Protein AF-A0A9P9D9D0-F1 (afdb_monomer)

Organism: NCBI:txid256645

Secondary structure (DSSP, 8-state):
---------PPP------B-PEE-SSPPTT---TTT---SS--TT---TT-S----TT-EEE-TTS-EEEHHHHHHHHHHHSB-TTT--B--B-TTS---THHHHHHHHHHHHHHHHHHS--TTS-HHHHHHHHHHHHHHHHHHHHHHHHHHHHHHHHHHHHHHHHHHHHHHHHH-SS---------------HHHHHHHHHHHHTT-

Radius of gyration: 31.16 Å; Cα contacts (8 Å, |Δi|>4): 118; chains: 1; bounding box: 72×46×102 Å

Foldseek 3Di:
DDDDDDDPDDPPPPDDDAWDWDWDVPDDQPAAAPQPRHALDDDPPPDPPDDPDPQNSPTWTAGPVRHIHRPVSVVVVCLVQCADPPPRHHHDHDPPPDDDPVVVVVVVVSVVVVVVCVVVVPPPPPPVVVVVVVVVVVVVVVVVVVVVVVVVVVVVVLVVVVVVVVVVVVVCVVVPPDDPDPDDDDPPPDPPPPVVVVVVVVVVVVVD

pLDDT: mean 72.38, std 15.12, range [40.78, 96.06]

InterPro domains:
  IPR001841 Zinc finger, RING-type [PF13639] (58-87)
  IPR001841 Zinc finger, RING-type [PS50089] (33-87)
  IPR001841 Zinc finger, RING-type [SM00184] (33-87)
  IPR013083 Zinc finger, RING/FYVE/PHD-type [G3DSA:3.30.40.10] (21-97)

Sequence (208 aa):
MRFFSSTKTLPSYSAFVPIHLTPVTPPQSDSFCAMCILPPRPPSGALRSGSPFVFDYANVVQTPCGHMFHWTCLSIAVAFHNSCPECLQILYLDAESPRSSSFDEMRVLCAEIEELRKRHPPVEQHPEWKLALIVRRAQIFRREHEEQSEASRFHEELLRAEVDDRREKRLQKLAGGGTKRKKRDVLLKPWRSVKSAWAWGIAKMKKR

Solvent-accessible surface area (backbone atoms only — not comparable to full-atom values): 13144 Å² total; per-residue (Å²): 139,85,85,82,83,81,80,80,77,73,81,76,81,73,80,90,70,82,54,80,69,45,74,54,84,79,70,62,94,86,52,47,18,76,87,77,70,43,54,57,60,74,65,92,85,69,84,70,96,75,62,93,72,76,71,62,47,79,45,36,31,33,45,96,88,68,52,44,28,32,47,68,58,45,53,55,46,31,76,76,63,38,24,38,93,88,77,60,50,76,46,62,78,65,90,84,70,77,97,54,84,60,56,64,54,47,49,51,51,50,52,50,50,49,50,48,35,67,80,47,58,72,79,73,84,46,79,65,47,60,53,50,51,51,52,52,51,52,52,51,52,50,51,54,52,48,52,51,51,49,53,50,52,52,51,52,51,52,53,50,53,51,52,50,52,54,49,49,54,51,50,51,55,72,75,51,88,74,73,96,68,82,82,73,93,70,86,69,78,69,76,67,51,72,68,54,50,50,52,50,52,55,57,55,64,75,74,112

Structure (mmCIF, N/CA/C/O backbone):
data_AF-A0A9P9D9D0-F1
#
_entry.id   AF-A0A9P9D9D0-F1
#
loop_
_atom_site.group_PDB
_atom_site.id
_atom_site.type_symbol
_atom_site.label_atom_id
_atom_site.label_alt_id
_atom_site.label_comp_id
_atom_site.label_asym_id
_atom_site.label_entity_id
_atom_site.label_seq_id
_atom_site.pdbx_PDB_ins_code
_atom_site.Cartn_x
_atom_site.Cartn_y
_atom_site.Cartn_z
_atom_site.occupancy
_atom_site.B_iso_or_equiv
_atom_site.auth_seq_id
_atom_site.auth_comp_id
_atom_site.auth_asym_id
_atom_site.auth_atom_id
_atom_site.pdbx_PDB_model_num
ATOM 1 N N . MET A 1 1 ? -29.610 28.674 56.591 1.00 44.50 1 MET A N 1
ATOM 2 C CA . MET A 1 1 ? -28.929 27.621 55.807 1.00 44.50 1 MET A CA 1
ATOM 3 C C . MET A 1 1 ? -29.880 27.165 54.707 1.00 44.50 1 MET A C 1
ATOM 5 O O . MET A 1 1 ? -30.964 26.708 55.035 1.00 44.50 1 MET A O 1
ATOM 9 N N . ARG A 1 2 ? -29.550 27.388 53.427 1.00 40.78 2 ARG A N 1
ATOM 10 C CA . ARG A 1 2 ? -30.366 26.953 52.277 1.00 40.78 2 ARG A CA 1
ATOM 11 C C . ARG A 1 2 ? -29.658 25.772 51.614 1.00 40.78 2 ARG A C 1
ATOM 13 O O . ARG A 1 2 ? -28.544 25.940 51.132 1.00 40.78 2 ARG A O 1
ATOM 20 N N . PHE A 1 3 ? -30.286 24.599 51.624 1.00 46.91 3 PHE A N 1
ATOM 21 C CA . PHE A 1 3 ? -29.802 23.412 50.922 1.00 46.91 3 PHE A CA 1
ATOM 22 C C . PHE A 1 3 ? -30.299 23.453 49.474 1.00 46.91 3 PHE A C 1
ATOM 24 O O . PHE A 1 3 ? -31.497 23.348 49.224 1.00 46.91 3 PHE A O 1
ATOM 31 N N . PHE A 1 4 ? -29.384 23.622 48.520 1.00 51.03 4 PHE A N 1
ATOM 32 C CA . PHE A 1 4 ? -29.666 23.393 47.105 1.00 51.03 4 PHE A CA 1
ATOM 33 C C . PHE A 1 4 ? -29.535 21.895 46.819 1.00 51.03 4 PHE A C 1
ATOM 35 O O . PHE A 1 4 ? -28.433 21.350 46.814 1.00 51.03 4 PHE A O 1
ATOM 42 N N . SER A 1 5 ? -30.665 21.228 46.585 1.00 51.31 5 SER A N 1
ATOM 43 C CA . SER A 1 5 ? -30.687 19.862 46.059 1.00 51.31 5 SER A CA 1
ATOM 44 C C . SER A 1 5 ? -30.447 19.916 44.552 1.00 51.31 5 SER A C 1
ATOM 46 O O . SER A 1 5 ? -31.320 20.321 43.790 1.00 51.31 5 SER A O 1
ATOM 48 N N . SER A 1 6 ? -29.239 19.550 44.123 1.00 52.38 6 SER A N 1
ATOM 49 C CA . SER A 1 6 ? -28.890 19.403 42.709 1.00 52.38 6 SER A CA 1
ATOM 50 C C . SER A 1 6 ? -29.306 18.011 42.236 1.00 52.38 6 SER A C 1
ATOM 52 O O . SER A 1 6 ? -28.601 17.026 42.450 1.00 52.38 6 SER A O 1
ATOM 54 N N . THR A 1 7 ? -30.476 17.914 41.608 1.00 57.97 7 THR A N 1
ATOM 55 C CA . THR A 1 7 ? -30.891 16.712 40.884 1.00 57.97 7 THR A CA 1
ATOM 56 C C . THR A 1 7 ? -30.139 16.665 39.560 1.00 57.97 7 THR A C 1
ATOM 58 O O . THR A 1 7 ? -30.509 17.332 38.596 1.00 57.97 7 THR A O 1
ATOM 61 N N . LYS A 1 8 ? -29.049 15.896 39.521 1.00 54.00 8 LYS A N 1
ATOM 62 C CA . LYS A 1 8 ? -28.361 15.548 38.276 1.00 54.00 8 LYS A CA 1
ATOM 63 C C . LYS A 1 8 ? -29.275 14.637 37.454 1.00 54.00 8 LYS A C 1
ATOM 65 O O . LYS A 1 8 ? -29.378 13.446 37.728 1.00 54.00 8 LYS A O 1
ATOM 70 N N . THR A 1 9 ? -29.945 15.207 36.460 1.00 54.41 9 THR A N 1
ATOM 71 C CA . THR A 1 9 ? -30.562 14.466 35.357 1.00 54.41 9 THR A CA 1
ATOM 72 C C . THR A 1 9 ? -29.476 13.676 34.635 1.00 54.41 9 THR A C 1
ATOM 74 O O . THR A 1 9 ? -28.567 14.261 34.046 1.00 54.41 9 THR A O 1
ATOM 77 N N . LEU A 1 10 ? -29.543 12.347 34.720 1.00 48.41 10 LEU A N 1
ATOM 78 C CA . LEU A 1 10 ? -28.704 11.465 33.915 1.00 48.41 10 LEU A CA 1
ATOM 79 C C . LEU A 1 10 ? -29.078 11.648 32.434 1.00 48.41 10 LEU A C 1
ATOM 81 O O . LEU A 1 10 ? -30.270 11.754 32.130 1.00 48.41 10 LEU A O 1
ATOM 85 N N . PRO A 1 11 ? -28.098 11.704 31.517 1.00 48.44 11 PRO A N 1
ATOM 86 C CA . PRO A 1 11 ? -28.383 11.774 30.091 1.00 48.44 11 PRO A CA 1
ATOM 87 C C . PRO A 1 11 ? -29.192 10.538 29.691 1.00 48.44 11 PRO A C 1
ATOM 89 O O . PRO A 1 11 ? -28.806 9.410 30.005 1.00 48.44 11 PRO A O 1
ATOM 92 N N . SER A 1 12 ? -30.338 10.751 29.037 1.00 49.81 12 SER A N 1
ATOM 93 C CA . SER A 1 12 ? -31.149 9.658 28.511 1.00 49.81 12 SER A CA 1
ATOM 94 C C . SER A 1 12 ? -30.290 8.825 27.570 1.00 49.81 12 SER A C 1
ATOM 96 O O . SER A 1 12 ? -29.767 9.358 26.591 1.00 49.81 12 SER A O 1
ATOM 98 N N . TYR A 1 13 ? -30.146 7.537 27.881 1.00 46.56 13 TYR A N 1
ATOM 99 C CA . TYR A 1 13 ? -29.558 6.538 26.997 1.00 46.56 13 TYR A CA 1
ATOM 100 C C . TYR A 1 13 ? -30.221 6.678 25.621 1.00 46.56 13 TYR A C 1
ATOM 102 O O . TYR A 1 13 ? -31.413 6.405 25.472 1.00 46.56 13 TYR A O 1
ATOM 110 N N . SER A 1 14 ? -29.481 7.211 24.649 1.00 49.41 14 SER A N 1
ATOM 111 C CA . SER A 1 14 ? -29.975 7.403 23.292 1.00 49.41 14 SER A CA 1
ATOM 112 C C . SER A 1 14 ? -30.373 6.045 22.734 1.00 49.41 14 SER A C 1
ATOM 114 O O . SER A 1 14 ? -29.604 5.090 22.846 1.00 49.41 14 SER A O 1
ATOM 116 N N . ALA A 1 15 ? -31.571 5.969 22.158 1.00 51.53 15 ALA A N 1
ATOM 117 C CA . ALA A 1 15 ? -32.089 4.772 21.518 1.00 51.53 15 ALA A CA 1
ATOM 118 C C . ALA A 1 15 ? -31.026 4.142 20.602 1.00 51.53 15 ALA A C 1
ATOM 120 O O . ALA A 1 15 ? -30.392 4.834 19.805 1.00 51.53 15 ALA A O 1
ATOM 121 N N . PHE A 1 16 ? -30.826 2.834 20.754 1.00 55.19 16 PHE A N 1
ATOM 122 C CA . PHE A 1 16 ? -29.954 2.032 19.907 1.00 55.19 16 PHE A CA 1
ATOM 123 C C . PHE A 1 16 ? -30.526 2.033 18.491 1.00 55.19 16 PHE A C 1
ATOM 125 O O . PHE A 1 16 ? -31.513 1.350 18.222 1.00 55.19 16 PHE A O 1
ATOM 132 N N . VAL A 1 17 ? -29.946 2.839 17.604 1.00 52.91 17 VAL A N 1
ATOM 133 C CA . VAL A 1 17 ? -30.299 2.825 16.185 1.00 52.91 17 VAL A CA 1
ATOM 134 C C . VAL A 1 17 ? -29.294 1.917 15.471 1.00 52.91 17 VAL A C 1
ATOM 136 O O . VAL A 1 17 ? -28.095 2.211 15.522 1.00 52.91 17 VAL A O 1
ATOM 139 N N . PRO A 1 18 ? -29.752 0.819 14.844 1.00 61.44 18 PRO A N 1
ATOM 140 C CA . PRO A 1 18 ? -28.904 -0.040 14.028 1.00 61.44 18 PRO A CA 1
ATOM 141 C C . PRO A 1 18 ? -28.218 0.779 12.928 1.00 61.44 18 PRO A C 1
ATOM 143 O O . PRO A 1 18 ? -28.828 1.673 12.328 1.00 61.44 18 PRO A O 1
ATOM 146 N N . ILE A 1 19 ? -26.929 0.532 12.687 1.00 66.56 19 ILE A N 1
ATOM 147 C CA . ILE A 1 19 ? -26.166 1.310 11.710 1.00 66.56 19 ILE A CA 1
ATOM 148 C C . ILE A 1 19 ? -26.328 0.683 10.331 1.00 66.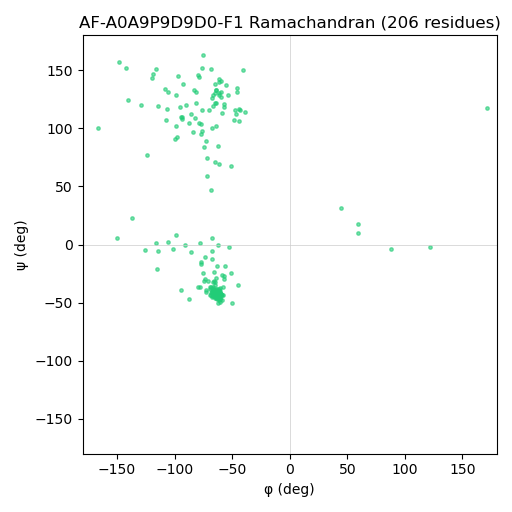56 19 ILE A C 1
ATOM 150 O O . ILE A 1 19 ? -25.675 -0.299 9.978 1.00 66.56 19 ILE A O 1
ATOM 154 N N . HIS A 1 20 ? -27.134 1.332 9.499 1.00 73.44 20 HIS A N 1
ATOM 155 C CA . HIS A 1 20 ? -27.181 1.036 8.076 1.00 73.44 20 HIS A CA 1
ATOM 156 C C . HIS A 1 20 ? -25.965 1.655 7.379 1.00 73.44 20 HIS A C 1
ATOM 158 O O . HIS A 1 20 ? -25.910 2.863 7.150 1.00 73.44 20 HIS A O 1
ATOM 164 N N . LEU A 1 21 ? -24.973 0.824 7.047 1.00 79.88 21 LEU A N 1
ATOM 165 C CA . LEU A 1 21 ? -23.878 1.230 6.168 1.00 79.88 21 LEU A CA 1
ATOM 166 C C . LEU A 1 21 ? -24.415 1.453 4.757 1.00 79.88 21 LEU A C 1
ATOM 168 O O . LEU A 1 21 ? -25.050 0.569 4.177 1.00 79.88 21 LEU A O 1
ATOM 172 N N . THR A 1 22 ? -24.152 2.631 4.199 1.00 79.44 22 THR A N 1
ATOM 173 C CA . THR A 1 22 ? -24.574 2.966 2.844 1.00 79.44 22 THR A CA 1
ATOM 174 C C . THR A 1 22 ? -23.476 2.565 1.856 1.00 79.44 22 THR A C 1
ATOM 176 O O . THR A 1 22 ? -22.338 3.041 1.963 1.00 79.44 22 THR A O 1
ATOM 179 N N . PRO A 1 23 ? -23.765 1.670 0.893 1.00 79.44 23 PRO A N 1
ATOM 180 C CA . PRO A 1 23 ? -22.847 1.434 -0.210 1.00 79.44 23 PRO A CA 1
ATOM 181 C C . PRO A 1 23 ? -22.731 2.717 -1.037 1.00 79.44 23 PRO A C 1
ATOM 183 O O . PRO A 1 23 ? -23.736 3.347 -1.373 1.00 79.44 23 PRO A O 1
ATOM 186 N N . VAL A 1 24 ? -21.502 3.116 -1.365 1.00 76.69 24 VAL A N 1
ATOM 187 C CA . VAL A 1 24 ? -21.259 4.326 -2.158 1.00 76.69 24 VAL A CA 1
ATOM 188 C C . VAL A 1 24 ? -21.157 3.940 -3.629 1.00 76.69 24 VAL A C 1
ATOM 190 O O . VAL A 1 24 ? -20.166 3.353 -4.058 1.00 76.69 24 VAL A O 1
ATOM 193 N N . THR A 1 25 ? -22.170 4.285 -4.425 1.00 74.00 25 THR A N 1
ATOM 194 C CA . THR A 1 25 ? -22.169 4.054 -5.878 1.00 74.00 25 THR A CA 1
ATOM 195 C C . THR A 1 25 ? -22.526 5.323 -6.659 1.00 74.00 25 THR A C 1
ATOM 197 O O . THR A 1 25 ? -23.657 5.791 -6.516 1.00 74.00 25 THR A O 1
ATOM 200 N N . PRO A 1 26 ? -21.648 5.837 -7.549 1.00 65.50 26 PRO A N 1
ATOM 201 C CA . PRO A 1 26 ? -20.211 5.565 -7.672 1.00 65.50 26 PRO A CA 1
ATOM 202 C C . PRO A 1 26 ? -19.388 6.367 -6.642 1.00 65.50 26 PRO A C 1
ATOM 204 O O . PRO A 1 26 ? -19.738 7.510 -6.339 1.00 65.50 26 PRO A O 1
ATOM 207 N N . PRO A 1 27 ? -18.275 5.822 -6.123 1.00 64.12 27 PRO A N 1
ATOM 208 C CA . PRO A 1 27 ? -17.361 6.603 -5.300 1.00 64.12 27 PRO A CA 1
ATOM 209 C C . PRO A 1 27 ? -16.745 7.727 -6.142 1.00 64.12 27 PRO A C 1
ATOM 211 O O . PRO A 1 27 ? -16.309 7.498 -7.273 1.00 64.12 27 PRO A O 1
ATOM 214 N N . GLN A 1 28 ? -16.724 8.948 -5.602 1.00 68.00 28 GLN A N 1
ATOM 215 C CA . GLN A 1 28 ? -16.024 10.067 -6.235 1.00 68.00 28 GLN A CA 1
ATOM 216 C C . GLN A 1 28 ? -14.534 9.714 -6.363 1.00 68.00 28 GLN A C 1
ATOM 218 O O . GLN A 1 28 ? -13.969 9.092 -5.458 1.00 68.00 28 GLN A O 1
ATOM 223 N N . SER A 1 29 ? -13.905 10.089 -7.482 1.00 63.06 29 SER A N 1
ATOM 224 C CA . SER A 1 29 ? -12.536 9.689 -7.861 1.00 63.06 29 SER A CA 1
ATOM 225 C C . SER A 1 29 ? -11.459 10.025 -6.829 1.00 63.06 29 SER A C 1
ATOM 227 O O . SER A 1 29 ? -10.387 9.427 -6.861 1.00 63.06 29 SER A O 1
ATOM 229 N N . ASP A 1 30 ? -11.763 10.943 -5.913 1.00 70.56 30 ASP A N 1
ATOM 230 C CA . ASP A 1 30 ? -10.802 11.520 -4.974 1.00 70.56 30 ASP A CA 1
ATOM 231 C C . ASP A 1 30 ? -10.978 10.969 -3.549 1.00 70.56 30 ASP A C 1
ATOM 233 O O . ASP A 1 30 ? -10.285 11.378 -2.619 1.00 70.56 30 ASP A O 1
ATOM 237 N N . SER A 1 31 ? -11.913 10.034 -3.359 1.00 77.94 31 SER A N 1
ATOM 238 C CA . SER A 1 31 ? -12.110 9.361 -2.076 1.00 77.94 31 SER A CA 1
ATOM 239 C C . SER A 1 31 ? -11.125 8.200 -1.923 1.00 77.94 31 SER A C 1
ATOM 241 O O . SER A 1 31 ? -10.964 7.390 -2.832 1.00 77.94 31 SER A O 1
ATOM 243 N N . PHE A 1 32 ? -10.462 8.105 -0.769 1.00 86.25 32 PHE A N 1
ATOM 244 C CA . PHE A 1 32 ? -9.548 7.011 -0.426 1.00 86.25 32 PHE A CA 1
ATOM 245 C C . PHE A 1 32 ? -10.072 6.278 0.803 1.00 86.25 32 PHE A C 1
ATOM 247 O O . PHE A 1 32 ? -10.656 6.891 1.696 1.00 86.25 32 PHE A O 1
ATOM 254 N N . CYS A 1 33 ? -9.837 4.968 0.880 1.00 86.44 33 CYS A N 1
ATOM 255 C CA . CYS A 1 33 ? -10.074 4.253 2.126 1.00 86.44 33 CYS A CA 1
ATOM 256 C C . CYS A 1 33 ? -9.077 4.743 3.177 1.00 86.44 33 CYS A C 1
ATOM 258 O O . CYS A 1 33 ? -7.873 4.563 3.006 1.00 86.44 33 CYS A O 1
ATOM 260 N N . ALA A 1 34 ? -9.569 5.300 4.281 1.00 86.12 34 ALA A N 1
ATOM 261 C CA . ALA A 1 34 ? -8.699 5.924 5.278 1.00 86.12 34 ALA A CA 1
ATOM 262 C C . ALA A 1 34 ? -7.767 4.918 5.992 1.00 86.12 34 ALA A C 1
ATOM 264 O O . ALA A 1 34 ? -6.671 5.257 6.422 1.00 86.12 34 ALA A O 1
ATOM 265 N N . MET A 1 35 ? -8.149 3.635 6.024 1.00 86.62 35 MET A N 1
ATOM 266 C CA . MET A 1 35 ? -7.360 2.585 6.676 1.00 86.62 35 MET A CA 1
ATOM 267 C C . MET A 1 35 ? -6.184 2.074 5.831 1.00 86.62 35 MET A C 1
ATOM 269 O O . MET A 1 35 ? -5.139 1.734 6.378 1.00 86.62 35 MET A O 1
ATOM 273 N N . CYS A 1 36 ? -6.346 1.972 4.508 1.00 86.56 36 CYS A N 1
ATOM 274 C CA . CYS A 1 36 ? -5.307 1.428 3.624 1.00 86.56 36 CYS A CA 1
ATOM 275 C C . CYS A 1 36 ? -4.734 2.452 2.635 1.00 86.56 36 CYS A C 1
ATOM 277 O O . CYS A 1 36 ? -3.793 2.126 1.918 1.00 86.56 36 CYS A O 1
ATOM 279 N N . ILE A 1 37 ? -5.292 3.668 2.583 1.00 85.88 37 ILE A N 1
ATOM 280 C CA . ILE A 1 37 ? -4.890 4.782 1.703 1.00 85.88 37 ILE A CA 1
ATOM 281 C C . ILE A 1 37 ? -4.994 4.408 0.208 1.00 85.88 37 ILE A C 1
ATOM 283 O O . ILE A 1 37 ? -4.427 5.051 -0.671 1.00 85.88 37 ILE A O 1
ATOM 287 N N . LEU A 1 38 ? -5.742 3.347 -0.114 1.00 83.50 38 LEU A N 1
ATOM 288 C CA . LEU A 1 38 ? -5.955 2.910 -1.493 1.00 83.50 38 LEU A CA 1
ATOM 289 C C . LEU A 1 38 ? -7.281 3.460 -2.026 1.00 83.50 38 LEU A C 1
ATOM 291 O O . LEU A 1 38 ? -8.249 3.564 -1.261 1.00 83.50 38 LEU A O 1
ATOM 295 N N . PRO A 1 39 ? -7.335 3.804 -3.324 1.00 81.56 39 PRO A N 1
ATOM 296 C CA . PRO A 1 39 ? -8.566 4.245 -3.951 1.00 81.56 39 PRO A CA 1
ATOM 297 C C . PRO A 1 39 ? -9.579 3.086 -4.049 1.00 81.56 39 PRO A C 1
ATOM 299 O O . PRO A 1 39 ? -9.179 1.933 -4.225 1.00 81.56 39 PRO A O 1
ATOM 302 N N . PRO A 1 40 ? -10.887 3.395 -4.029 1.00 74.00 40 PRO A N 1
ATOM 303 C CA . PRO A 1 40 ? -12.004 2.446 -4.107 1.00 74.00 40 PRO A CA 1
ATOM 304 C C . PRO A 1 40 ? -12.123 1.748 -5.469 1.00 74.00 40 PRO A C 1
ATOM 306 O O . PRO A 1 40 ? -12.967 0.883 -5.678 1.00 74.00 40 PRO A O 1
ATOM 309 N N . ARG A 1 41 ? -11.308 2.136 -6.450 1.00 71.38 41 ARG A N 1
ATOM 310 C CA . ARG A 1 41 ? -11.215 1.445 -7.730 1.00 71.38 41 ARG A CA 1
ATOM 311 C C . ARG A 1 41 ? -9.755 1.402 -8.154 1.00 71.38 41 ARG A C 1
ATOM 313 O O . ARG A 1 41 ? -9.146 2.465 -8.287 1.00 71.38 41 ARG A O 1
ATOM 320 N N . PRO A 1 42 ? -9.179 0.218 -8.421 1.00 61.03 42 PRO A N 1
ATOM 321 C CA . PRO A 1 42 ? -7.939 0.184 -9.172 1.00 61.03 42 PRO A CA 1
ATOM 322 C C . PRO A 1 42 ? -8.208 0.797 -10.558 1.00 61.03 42 PRO A C 1
ATOM 324 O O . PRO A 1 42 ? -9.267 0.532 -11.141 1.00 61.03 42 PRO A O 1
ATOM 327 N N . PRO A 1 43 ? -7.287 1.610 -11.108 1.00 59.56 43 PRO A N 1
ATOM 328 C CA . PRO A 1 43 ? -7.406 2.078 -12.482 1.00 59.56 43 PRO A CA 1
ATOM 329 C C . PRO A 1 43 ? -7.570 0.856 -13.390 1.00 59.56 43 PRO A C 1
ATOM 331 O O . PRO A 1 43 ? -6.823 -0.121 -13.263 1.00 59.56 43 PRO A O 1
ATOM 334 N N . SER A 1 44 ? -8.596 0.887 -14.243 1.00 57.94 44 SER A N 1
ATOM 335 C CA . SER A 1 44 ? -8.978 -0.202 -15.144 1.00 57.94 44 SER A CA 1
ATOM 336 C C . SER A 1 44 ? -7.735 -0.800 -15.819 1.00 57.94 44 SER A C 1
ATOM 338 O O . SER A 1 44 ? -7.136 -0.160 -16.677 1.00 57.94 44 SER A O 1
ATOM 340 N N . GLY A 1 45 ? -7.318 -2.004 -15.400 1.00 59.53 45 GLY A N 1
ATOM 341 C CA . GLY A 1 45 ? -6.155 -2.711 -15.963 1.00 59.53 45 GLY A CA 1
ATOM 342 C C . GLY A 1 45 ? -5.017 -3.082 -14.998 1.00 59.53 45 GLY A C 1
ATOM 343 O O . GLY A 1 45 ? -4.076 -3.742 -15.431 1.00 59.53 45 GLY A O 1
ATOM 344 N N . ALA A 1 46 ? -5.073 -2.725 -13.708 1.00 57.66 46 ALA A N 1
ATOM 345 C CA . ALA A 1 46 ? -3.963 -2.980 -12.770 1.00 57.66 46 ALA A CA 1
ATOM 346 C C . ALA A 1 46 ? -4.004 -4.321 -11.995 1.00 57.66 46 ALA A C 1
ATOM 348 O O . ALA A 1 46 ? -3.087 -4.602 -11.220 1.00 57.66 46 ALA A O 1
ATOM 349 N N . LEU A 1 47 ? -5.019 -5.174 -12.183 1.00 56.22 47 LEU A N 1
ATOM 350 C CA . LEU A 1 47 ? -5.113 -6.463 -11.480 1.00 56.22 47 LEU A CA 1
ATOM 351 C C . LEU A 1 47 ? -4.093 -7.471 -12.035 1.00 56.22 47 LEU A C 1
ATOM 353 O O . LEU A 1 47 ? -4.372 -8.245 -12.948 1.00 56.22 47 LEU A O 1
ATOM 357 N N . ARG A 1 48 ? -2.886 -7.476 -11.459 1.00 55.06 48 ARG A N 1
ATOM 358 C CA . ARG A 1 48 ? -1.935 -8.582 -11.616 1.00 55.06 48 ARG A CA 1
ATOM 359 C C . ARG A 1 48 ? -2.478 -9.791 -10.855 1.00 55.06 48 ARG A C 1
ATOM 361 O O . ARG A 1 48 ? -2.606 -9.761 -9.635 1.00 55.06 48 ARG A O 1
ATOM 368 N N . SER A 1 49 ? -2.786 -10.848 -11.595 1.00 50.84 49 SER A N 1
ATOM 369 C CA . SER A 1 49 ? -3.468 -12.081 -11.184 1.00 50.84 49 SER A CA 1
ATOM 370 C C . SER A 1 49 ? -2.666 -12.995 -10.235 1.00 50.84 49 SER A C 1
ATOM 372 O O . SER A 1 49 ? -2.561 -14.192 -10.483 1.00 50.84 49 SER A O 1
ATOM 374 N N . GLY A 1 50 ? -2.053 -12.464 -9.173 1.00 56.78 50 GLY A N 1
ATOM 375 C CA . GLY A 1 50 ? -1.161 -13.256 -8.314 1.00 56.78 50 GLY A CA 1
ATOM 376 C C . GLY A 1 50 ? -1.070 -12.855 -6.843 1.00 56.78 50 GLY A C 1
ATOM 377 O O . GLY A 1 50 ? -0.246 -13.429 -6.140 1.00 56.78 50 GLY A O 1
ATOM 378 N N . SER A 1 51 ? -1.869 -11.896 -6.360 1.00 54.72 51 SER A N 1
ATOM 379 C CA . SER A 1 51 ? -1.955 -11.636 -4.915 1.00 54.72 51 SER A CA 1
ATOM 380 C C . SER A 1 51 ? -2.912 -12.647 -4.273 1.00 54.72 51 SER A C 1
ATOM 382 O O . SER A 1 51 ? -4.081 -12.666 -4.659 1.00 54.72 51 SER A O 1
ATOM 384 N N . PRO A 1 52 ? -2.470 -13.455 -3.290 1.00 53.84 52 PRO A N 1
ATOM 385 C CA . PRO A 1 52 ? -3.360 -14.340 -2.535 1.00 53.84 52 PRO A CA 1
ATOM 386 C C . PRO A 1 52 ? -4.352 -13.567 -1.649 1.00 53.84 52 PRO A C 1
ATOM 388 O O . PRO A 1 52 ? -5.322 -14.143 -1.171 1.00 53.84 52 PRO A O 1
ATOM 391 N N . PHE A 1 53 ? -4.149 -12.259 -1.462 1.00 53.34 53 PHE A N 1
ATOM 392 C CA . PHE A 1 53 ? -5.109 -11.372 -0.817 1.00 53.34 53 PHE A CA 1
ATOM 393 C C . PHE A 1 53 ? -5.907 -10.645 -1.897 1.00 53.34 53 PHE A C 1
ATOM 395 O O . PHE A 1 53 ? -5.481 -9.605 -2.411 1.00 53.34 53 PHE A O 1
ATOM 402 N N . VAL A 1 54 ? -7.050 -11.220 -2.270 1.00 54.53 54 VAL A N 1
ATOM 403 C CA . VAL A 1 54 ? -8.067 -10.528 -3.065 1.00 54.53 54 VAL A CA 1
ATOM 404 C C . VAL A 1 54 ? -8.759 -9.553 -2.120 1.00 54.53 54 VAL A C 1
ATOM 406 O O . VAL A 1 54 ? -9.762 -9.876 -1.493 1.00 54.53 54 VAL A O 1
ATOM 409 N N . PHE A 1 55 ? -8.174 -8.369 -1.941 1.00 58.72 55 PHE A N 1
ATOM 410 C CA . PHE A 1 55 ? -8.904 -7.286 -1.301 1.00 58.72 55 PHE A CA 1
ATOM 411 C C . PHE A 1 55 ? -10.079 -6.944 -2.208 1.00 58.72 55 PHE A C 1
ATOM 413 O O . PHE A 1 55 ? -9.911 -6.654 -3.394 1.00 58.72 55 PHE A O 1
ATOM 420 N N . ASP A 1 56 ? -11.277 -7.039 -1.650 1.00 64.19 56 ASP A N 1
ATOM 421 C CA . ASP A 1 56 ? -12.512 -6.665 -2.313 1.00 64.19 56 ASP A CA 1
ATOM 422 C C . ASP A 1 56 ? -12.583 -5.135 -2.424 1.00 64.19 56 ASP A C 1
ATOM 424 O O . ASP A 1 56 ? -13.262 -4.449 -1.660 1.00 64.19 56 ASP A O 1
ATOM 428 N N . TYR A 1 57 ? -11.780 -4.588 -3.340 1.00 68.25 57 TYR A N 1
ATOM 429 C CA . TYR A 1 57 ? -11.685 -3.153 -3.598 1.00 68.25 57 TYR A CA 1
ATOM 430 C C . TYR A 1 57 ? -13.011 -2.575 -4.101 1.00 68.25 57 TYR A C 1
ATOM 432 O O . TYR A 1 57 ? -13.204 -1.370 -4.032 1.00 68.25 57 TYR A O 1
ATOM 440 N N . ALA A 1 58 ? -13.927 -3.411 -4.600 1.00 68.12 58 ALA A N 1
ATOM 441 C CA . ALA A 1 58 ? -15.185 -2.964 -5.183 1.00 68.12 58 ALA A CA 1
ATOM 442 C C . ALA A 1 58 ? -16.209 -2.509 -4.132 1.00 68.12 58 ALA A C 1
ATOM 444 O O . ALA A 1 58 ? -17.078 -1.695 -4.442 1.00 68.12 58 ALA A O 1
ATOM 445 N N . ASN A 1 59 ? -16.103 -3.008 -2.901 1.00 83.12 59 ASN A N 1
ATOM 446 C CA . ASN A 1 59 ? -17.097 -2.772 -1.864 1.00 83.12 59 ASN A CA 1
ATOM 447 C C . ASN A 1 59 ? -16.634 -1.670 -0.913 1.00 83.12 59 ASN A C 1
ATOM 449 O O . ASN A 1 59 ? -15.960 -1.934 0.081 1.00 83.12 59 ASN A O 1
ATOM 453 N N . VAL A 1 60 ? -16.998 -0.424 -1.223 1.00 88.06 60 VAL A N 1
ATOM 454 C CA . VAL A 1 60 ? -16.725 0.744 -0.373 1.00 88.06 60 VAL A CA 1
ATOM 455 C C . VAL A 1 60 ? -17.997 1.198 0.319 1.00 88.06 60 VAL A C 1
ATOM 457 O O . VAL A 1 60 ? -19.047 1.369 -0.303 1.00 88.06 60 VAL A O 1
ATOM 460 N N . VAL A 1 61 ? -17.878 1.397 1.625 1.00 89.69 61 VAL A N 1
ATOM 461 C CA . VAL A 1 61 ? -18.963 1.806 2.508 1.00 89.69 61 VAL A CA 1
ATOM 462 C C . VAL A 1 61 ? -18.629 3.126 3.174 1.00 89.69 61 VAL A C 1
ATOM 464 O O . VAL A 1 61 ? -17.476 3.389 3.529 1.00 89.69 61 VAL A O 1
ATOM 467 N N . GLN A 1 62 ? -19.655 3.952 3.347 1.00 92.25 62 GLN A N 1
ATOM 468 C CA . GLN A 1 62 ? -19.576 5.153 4.159 1.00 92.25 62 GLN A CA 1
ATOM 469 C C . GLN A 1 62 ? -20.179 4.865 5.535 1.00 92.25 62 GLN A C 1
ATOM 471 O O . GLN A 1 62 ? -21.281 4.327 5.655 1.00 92.25 62 GLN A O 1
ATOM 476 N N . THR A 1 63 ? -19.436 5.190 6.587 1.00 91.44 63 THR A N 1
ATOM 477 C CA . THR A 1 63 ? -19.926 5.102 7.964 1.00 91.44 63 THR A CA 1
ATOM 478 C C . THR A 1 63 ? -20.882 6.264 8.268 1.00 91.44 63 THR A C 1
ATOM 480 O O . THR A 1 63 ? -20.843 7.285 7.579 1.00 91.44 63 THR A O 1
ATOM 483 N N . PRO A 1 64 ? -21.698 6.198 9.338 1.00 89.25 64 PRO A N 1
ATOM 484 C CA . PRO A 1 64 ? -22.576 7.310 9.732 1.00 89.25 64 PRO A CA 1
ATOM 485 C C . PRO A 1 64 ? -21.839 8.613 10.038 1.00 89.25 64 PRO A C 1
ATOM 487 O O . PRO A 1 64 ? -22.405 9.692 9.906 1.00 89.25 64 PRO A O 1
ATOM 490 N N . CYS A 1 65 ? -20.569 8.518 10.438 1.00 91.75 65 CYS A N 1
ATOM 491 C CA . CYS A 1 65 ? -19.705 9.678 10.637 1.00 91.75 65 CYS A CA 1
ATOM 492 C C . CYS A 1 65 ? -19.152 10.270 9.330 1.00 91.75 65 CYS A C 1
ATOM 494 O O . CYS A 1 65 ? -18.385 11.224 9.380 1.00 91.75 65 CYS A O 1
ATOM 496 N N . GLY A 1 66 ? -19.516 9.716 8.171 1.00 91.00 66 GLY A N 1
ATOM 497 C CA . GLY A 1 66 ? -19.147 10.221 6.851 1.00 91.00 66 GLY A CA 1
ATOM 498 C C . GLY A 1 66 ? -17.818 9.695 6.301 1.00 91.00 66 GLY A C 1
ATOM 499 O O . GLY A 1 66 ? -17.502 9.987 5.148 1.00 91.00 66 GLY A O 1
ATOM 500 N N . HIS A 1 67 ? -17.063 8.902 7.065 1.00 92.25 67 HIS A N 1
ATOM 501 C CA . HIS A 1 67 ? -15.779 8.345 6.631 1.00 92.25 67 HIS A CA 1
ATOM 502 C C . HIS A 1 67 ? -15.966 7.136 5.707 1.00 92.25 67 HIS A C 1
ATOM 504 O O . HIS A 1 67 ? -16.881 6.332 5.885 1.00 92.25 67 HIS A O 1
ATOM 510 N N . MET A 1 68 ? -15.081 6.997 4.719 1.00 92.19 68 MET A N 1
ATOM 511 C CA . MET A 1 68 ? -15.172 5.961 3.689 1.00 92.19 68 MET A CA 1
ATOM 512 C C . MET A 1 68 ? -14.106 4.884 3.877 1.00 92.19 68 MET A C 1
ATOM 514 O O . MET A 1 68 ? -12.919 5.169 4.058 1.00 92.19 68 MET A O 1
ATOM 518 N N . PHE A 1 69 ? -14.525 3.625 3.782 1.00 92.19 69 PHE A N 1
ATOM 519 C CA . PHE A 1 69 ? -13.648 2.470 3.932 1.00 92.19 69 PHE A CA 1
ATOM 520 C C . PHE A 1 69 ? -14.033 1.367 2.952 1.00 92.19 69 PHE A C 1
ATOM 522 O O . PHE A 1 69 ? -15.206 1.212 2.618 1.00 92.19 69 PHE A O 1
ATOM 529 N N . HIS A 1 70 ? -13.067 0.545 2.541 1.00 90.38 70 HIS A N 1
ATOM 530 C CA . HIS A 1 70 ? -13.415 -0.766 1.996 1.00 90.38 70 HIS A CA 1
ATOM 531 C C . HIS A 1 70 ? -14.143 -1.570 3.079 1.00 90.38 70 HIS A C 1
ATOM 533 O O . HIS A 1 70 ? -13.755 -1.504 4.248 1.00 90.38 70 HIS A O 1
ATOM 539 N N . TRP A 1 71 ? -15.155 -2.347 2.697 1.00 87.81 71 TRP A N 1
ATOM 540 C CA . TRP A 1 71 ? -15.921 -3.203 3.603 1.00 87.81 71 TRP A CA 1
ATOM 541 C C . TRP A 1 71 ? -14.990 -4.067 4.450 1.00 87.81 71 TRP A C 1
ATOM 543 O O . TRP A 1 71 ? -15.050 -4.021 5.669 1.00 87.81 71 TRP A O 1
ATOM 553 N N . THR A 1 72 ? -14.041 -4.749 3.806 1.00 85.94 72 THR A N 1
ATOM 554 C CA . THR A 1 72 ? -13.044 -5.595 4.477 1.00 85.94 72 THR A CA 1
ATOM 555 C C . THR A 1 72 ? -12.190 -4.817 5.477 1.00 85.94 72 THR A C 1
ATOM 557 O O . THR A 1 72 ? -11.987 -5.278 6.598 1.00 85.94 72 THR A O 1
ATOM 560 N N . CYS A 1 73 ? -11.731 -3.615 5.114 1.00 89.00 73 CYS A N 1
ATOM 561 C CA . CYS A 1 73 ? -10.981 -2.749 6.020 1.00 89.00 73 CYS A CA 1
ATOM 562 C C . CYS A 1 73 ? -11.819 -2.356 7.243 1.00 89.00 73 CYS A C 1
ATOM 564 O O . CYS A 1 73 ? -11.363 -2.491 8.377 1.00 89.00 73 CYS A O 1
ATOM 566 N N . LEU A 1 74 ? -13.060 -1.918 7.021 1.00 90.56 74 LEU A N 1
ATOM 567 C CA . LEU A 1 74 ? -13.951 -1.521 8.103 1.00 90.56 74 LEU A CA 1
ATOM 568 C C . LEU A 1 74 ? -14.318 -2.701 9.006 1.00 90.56 74 LEU A C 1
ATOM 570 O O . LEU A 1 74 ? -14.272 -2.555 10.222 1.00 90.56 74 LEU A O 1
ATOM 574 N N . SER A 1 75 ? -14.641 -3.866 8.438 1.00 86.75 75 SER A N 1
ATOM 575 C CA . SER A 1 75 ? -14.988 -5.069 9.200 1.00 86.75 75 SER A CA 1
ATOM 576 C C . SER A 1 75 ? -13.864 -5.477 10.148 1.00 86.75 75 SER A C 1
ATOM 578 O O . SER A 1 75 ? -14.133 -5.771 11.308 1.00 86.75 75 SER A O 1
ATOM 580 N N . ILE A 1 76 ? -12.608 -5.434 9.687 1.00 85.19 76 ILE A N 1
ATOM 581 C CA . ILE A 1 76 ? -11.438 -5.719 10.526 1.00 85.19 76 ILE A CA 1
ATOM 582 C C . ILE A 1 76 ? -11.344 -4.699 11.666 1.00 85.19 76 ILE A C 1
ATOM 584 O O . ILE A 1 76 ? -11.230 -5.083 12.826 1.00 85.19 76 ILE A O 1
ATOM 588 N N . ALA A 1 77 ? -11.414 -3.402 11.361 1.00 86.38 77 ALA A N 1
ATOM 589 C CA . ALA A 1 77 ? -11.291 -2.359 12.377 1.00 86.38 77 ALA A CA 1
ATOM 590 C C . ALA A 1 77 ? -12.397 -2.427 13.442 1.00 86.38 77 ALA A C 1
ATOM 592 O O . ALA A 1 77 ? -12.121 -2.338 14.643 1.00 86.38 77 ALA A O 1
ATOM 593 N N . VAL A 1 78 ? -13.645 -2.622 13.011 1.00 86.19 78 VAL A N 1
ATOM 594 C CA . VAL A 1 78 ? -14.792 -2.728 13.915 1.00 86.19 78 VAL A CA 1
ATOM 595 C C . VAL A 1 78 ? -14.700 -4.000 14.753 1.00 86.19 78 VAL A C 1
ATOM 597 O O . VAL A 1 78 ? -14.944 -3.919 15.951 1.00 86.19 78 VAL A O 1
ATOM 600 N N . ALA A 1 79 ? -14.250 -5.127 14.192 1.00 83.31 79 ALA A N 1
ATOM 601 C CA . ALA A 1 79 ? -14.057 -6.364 14.953 1.00 83.31 79 ALA A CA 1
ATOM 602 C C . ALA A 1 79 ? -13.102 -6.202 16.151 1.00 83.31 79 ALA A C 1
ATOM 604 O O . ALA A 1 79 ? -13.234 -6.920 17.138 1.00 83.31 79 ALA A O 1
ATOM 605 N N . PHE A 1 80 ? -12.160 -5.253 16.095 1.00 81.12 80 PHE A N 1
ATOM 606 C CA . PHE A 1 80 ? -11.226 -4.997 17.194 1.00 81.12 80 PHE A CA 1
ATOM 607 C C . PHE A 1 80 ? -11.660 -3.900 18.160 1.00 81.12 80 PHE A C 1
ATOM 609 O O . PHE A 1 80 ? -11.389 -4.010 19.356 1.00 8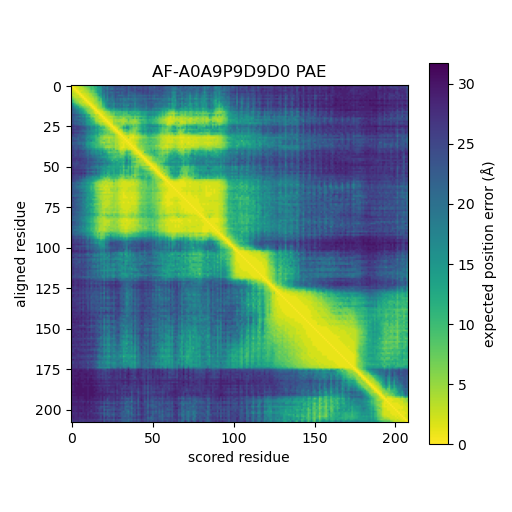1.12 80 PHE A O 1
ATOM 616 N N . HIS A 1 81 ? -12.256 -2.821 17.652 1.00 83.00 81 HIS A N 1
ATOM 617 C CA . HIS A 1 81 ? -12.433 -1.589 18.424 1.00 83.00 81 HIS A CA 1
ATOM 618 C C . HIS A 1 81 ? -13.878 -1.099 18.496 1.00 83.00 81 HIS A C 1
ATOM 620 O O . HIS A 1 81 ? -14.130 -0.105 19.176 1.00 83.00 81 HIS A O 1
ATOM 626 N N . ASN A 1 82 ? -14.813 -1.748 17.790 1.00 87.00 82 ASN A N 1
ATOM 627 C CA . ASN A 1 82 ? -16.213 -1.333 17.651 1.00 87.00 82 ASN A CA 1
ATOM 628 C C . ASN A 1 82 ? -16.383 0.175 17.383 1.00 87.00 82 ASN A C 1
ATOM 630 O O . ASN A 1 82 ? -17.337 0.795 17.841 1.00 87.00 82 ASN A O 1
ATOM 634 N N . SER A 1 83 ? -15.428 0.806 16.699 1.00 91.38 83 SER A N 1
ATOM 635 C CA . SER A 1 83 ? -15.385 2.254 16.500 1.00 91.38 83 SER A CA 1
ATOM 636 C C . SER A 1 83 ? -14.750 2.611 15.164 1.00 91.38 83 SER A C 1
ATOM 638 O O . SER A 1 83 ? -14.022 1.823 14.559 1.00 91.38 83 SER A O 1
ATOM 640 N N . CYS A 1 84 ? -15.075 3.804 14.672 1.00 91.81 84 CYS A N 1
ATOM 641 C CA . CYS A 1 84 ? -14.521 4.341 13.443 1.00 91.81 84 CYS A CA 1
ATOM 642 C C . CYS A 1 84 ? -13.018 4.618 13.617 1.00 91.81 84 CYS A C 1
ATOM 644 O O . CYS A 1 84 ? -12.664 5.350 14.541 1.00 91.81 84 CYS A O 1
ATOM 646 N N . PRO A 1 85 ? -12.143 4.133 12.716 1.00 90.38 85 PRO A N 1
ATOM 647 C CA . PRO A 1 85 ? -10.704 4.405 12.784 1.00 90.38 85 PRO A CA 1
ATOM 648 C C . PRO A 1 85 ? -10.323 5.890 12.786 1.00 90.38 85 PRO A C 1
ATOM 650 O O . PRO A 1 85 ? -9.311 6.251 13.372 1.00 90.38 85 PRO A O 1
ATOM 653 N N . GLU A 1 86 ? -11.129 6.739 12.145 1.00 92.81 86 GLU A N 1
ATOM 654 C CA . GLU A 1 86 ? -10.822 8.163 11.961 1.00 92.81 86 GLU A CA 1
ATOM 655 C C . GLU A 1 86 ? -11.304 9.029 13.128 1.00 92.81 86 GLU A C 1
ATOM 657 O O . GLU A 1 86 ? -10.567 9.867 13.638 1.00 92.81 86 GLU A O 1
ATOM 662 N N . CYS A 1 87 ? -12.549 8.832 13.574 1.00 92.44 87 CYS A N 1
ATOM 663 C CA . CYS A 1 87 ? -13.165 9.696 14.587 1.00 92.44 87 CYS A CA 1
ATOM 664 C C . CYS A 1 87 ? -13.511 9.000 15.903 1.00 92.44 87 CYS A C 1
ATOM 666 O O . CYS A 1 87 ? -14.084 9.635 16.785 1.00 92.44 87 CYS A O 1
ATOM 668 N N . LEU A 1 88 ? -13.218 7.703 16.035 1.00 90.00 88 LEU A N 1
ATOM 669 C CA . LEU A 1 88 ? -13.504 6.883 17.219 1.00 90.00 88 LEU A CA 1
ATOM 670 C C . LEU A 1 88 ? -14.991 6.807 17.608 1.00 90.00 88 LEU A C 1
ATOM 672 O O . LEU A 1 88 ? -15.329 6.268 18.661 1.00 90.00 88 LEU A O 1
ATOM 676 N N . GLN A 1 89 ? -15.900 7.297 16.758 1.00 90.06 89 GLN A N 1
ATOM 677 C CA . GLN A 1 89 ? -17.333 7.124 16.965 1.00 90.06 89 GLN A CA 1
ATOM 678 C C . GLN A 1 89 ? -17.663 5.632 16.953 1.00 90.06 89 GLN A C 1
ATOM 680 O O . GLN A 1 89 ? -17.253 4.921 16.037 1.00 90.06 89 GLN A O 1
ATOM 685 N N . ILE A 1 90 ? -18.396 5.168 17.964 1.00 88.31 90 ILE A N 1
ATOM 686 C CA . ILE A 1 90 ? -18.765 3.758 18.110 1.00 88.31 90 ILE A CA 1
ATOM 687 C C . ILE A 1 90 ? -19.612 3.329 16.906 1.00 88.31 90 ILE A C 1
ATOM 689 O O . ILE A 1 90 ? -20.586 3.994 16.548 1.00 88.31 90 ILE A O 1
ATOM 693 N N . LEU A 1 91 ? -19.211 2.224 16.280 1.00 88.88 91 LEU A N 1
ATOM 694 C CA . LEU A 1 91 ? -19.883 1.617 15.142 1.00 88.88 91 LEU A CA 1
ATOM 695 C C . LEU A 1 91 ? -20.429 0.251 15.565 1.00 88.88 91 LEU A C 1
ATOM 697 O O . LEU A 1 91 ? -19.664 -0.640 15.923 1.00 88.88 91 LEU A O 1
ATOM 701 N N . TYR A 1 92 ? -21.745 0.082 15.492 1.00 78.88 92 TYR A N 1
ATOM 702 C CA . TYR A 1 92 ? -22.425 -1.194 15.681 1.00 78.88 92 TYR A CA 1
ATOM 703 C C . TYR A 1 92 ? -22.736 -1.790 14.309 1.00 78.88 92 TYR A C 1
ATOM 705 O O . TYR A 1 92 ? -23.649 -1.334 13.631 1.00 78.88 92 TYR A O 1
ATOM 713 N N . LEU A 1 93 ? -21.945 -2.770 13.869 1.00 74.38 93 LEU A N 1
ATOM 714 C CA . LEU A 1 93 ? -22.262 -3.535 12.663 1.00 74.38 93 LEU A CA 1
ATOM 715 C C . LEU A 1 93 ? -23.368 -4.537 12.994 1.00 74.38 93 LEU A C 1
ATOM 717 O O . LEU A 1 93 ? -23.144 -5.458 13.782 1.00 74.38 93 LEU A O 1
ATOM 721 N N . ASP A 1 94 ? -24.539 -4.385 12.378 1.00 67.12 94 ASP A N 1
ATOM 722 C CA . ASP A 1 94 ? -25.570 -5.414 12.454 1.00 67.12 94 ASP A CA 1
ATOM 723 C C . ASP A 1 94 ? -25.059 -6.677 11.761 1.00 67.12 94 ASP A C 1
ATOM 725 O O . ASP A 1 94 ? -24.714 -6.670 10.577 1.00 67.12 94 ASP A O 1
ATOM 729 N N . ALA A 1 95 ? -25.014 -7.783 12.501 1.00 55.44 95 ALA A N 1
ATOM 730 C CA . ALA A 1 95 ? -24.500 -9.067 12.026 1.00 55.44 95 ALA A CA 1
ATOM 731 C C . ALA A 1 95 ? -25.363 -9.723 10.921 1.00 55.44 95 ALA A C 1
ATOM 733 O O . ALA A 1 95 ? -25.096 -10.859 10.536 1.00 55.44 95 ALA A O 1
ATOM 734 N N . GLU A 1 96 ? -26.400 -9.044 10.418 1.00 55.38 96 GLU A N 1
ATOM 735 C CA . GLU A 1 96 ? -27.406 -9.609 9.509 1.00 55.38 96 GLU A CA 1
ATOM 736 C C . GLU A 1 96 ? -27.182 -9.308 8.007 1.00 55.38 96 GLU A C 1
ATOM 738 O O . GLU A 1 96 ? -28.022 -9.660 7.180 1.00 55.38 96 GLU A O 1
ATOM 743 N N . SER A 1 97 ? -26.044 -8.729 7.605 1.00 45.44 97 SER A N 1
ATOM 744 C CA . SER A 1 97 ? -25.746 -8.369 6.202 1.00 45.44 97 SER A CA 1
ATOM 745 C C . SER A 1 97 ? -24.547 -9.134 5.609 1.00 45.44 97 SER A C 1
ATOM 747 O O . SER A 1 97 ? -23.572 -9.381 6.315 1.00 45.44 97 SER A O 1
ATOM 749 N N . PRO A 1 98 ? -24.527 -9.373 4.282 1.00 48.06 98 PRO A N 1
ATOM 750 C CA . PRO A 1 98 ? -25.130 -10.488 3.561 1.00 48.06 98 PRO A CA 1
ATOM 751 C C . PRO A 1 98 ? -24.340 -11.806 3.694 1.00 48.06 98 PRO A C 1
ATOM 753 O O . PRO A 1 98 ? -23.121 -11.850 3.822 1.00 48.06 98 PRO A O 1
ATOM 756 N N . ARG A 1 99 ? -25.090 -12.903 3.588 1.00 46.09 99 ARG A N 1
ATOM 757 C CA . ARG A 1 99 ? -24.708 -14.317 3.728 1.00 46.09 99 ARG A CA 1
ATOM 758 C C . ARG A 1 99 ? -23.668 -14.823 2.705 1.00 46.09 99 ARG A C 1
ATOM 760 O O . ARG A 1 99 ? -23.994 -15.671 1.875 1.00 46.09 99 ARG A O 1
ATOM 767 N N . SER A 1 100 ? -22.415 -14.383 2.778 1.00 49.44 100 SER A N 1
ATOM 768 C CA . SER A 1 100 ? -21.291 -15.201 2.307 1.00 49.44 100 SER A CA 1
ATOM 769 C C . SER A 1 100 ? -20.741 -16.009 3.480 1.00 49.44 100 SER A C 1
ATOM 771 O O . SER A 1 100 ? -20.582 -15.494 4.584 1.00 49.44 100 SER A O 1
ATOM 773 N N . SER A 1 101 ? -20.424 -17.280 3.239 1.00 52.59 101 SER A N 1
ATOM 774 C CA . SER A 1 101 ? -19.814 -18.239 4.180 1.00 52.59 101 SER A CA 1
ATOM 775 C C . SER A 1 101 ? -18.520 -17.759 4.866 1.00 52.59 101 SER A C 1
ATOM 777 O O . SER A 1 101 ? -17.975 -18.454 5.714 1.00 52.59 101 SER A O 1
ATOM 779 N N . SER A 1 102 ? -18.040 -16.562 4.532 1.00 61.41 102 SER A N 1
ATOM 780 C CA . SER A 1 102 ? -16.860 -15.905 5.083 1.00 61.41 102 SER A CA 1
ATOM 781 C C . SER A 1 102 ? -17.063 -15.291 6.473 1.00 61.41 102 SER A C 1
ATOM 783 O O . SER A 1 102 ? -16.082 -14.949 7.125 1.00 61.41 102 SER A O 1
ATOM 785 N N . PHE A 1 103 ? -18.303 -15.085 6.937 1.00 52.75 103 PHE A N 1
ATOM 786 C CA . PHE A 1 103 ? -18.538 -14.424 8.232 1.00 52.75 103 PHE A CA 1
ATOM 787 C C . PHE A 1 103 ? -18.302 -15.352 9.430 1.00 52.75 103 PHE A C 1
ATOM 789 O O . PHE A 1 103 ? -17.751 -14.913 10.440 1.00 52.75 103 PHE A O 1
ATOM 796 N N . ASP A 1 104 ? -18.651 -16.635 9.307 1.00 62.09 104 ASP A N 1
ATOM 797 C CA . ASP A 1 104 ? -18.330 -17.639 10.327 1.00 62.09 104 ASP A CA 1
ATOM 798 C C . ASP A 1 104 ? -16.820 -17.906 10.376 1.00 62.09 104 ASP A C 1
ATOM 800 O O . ASP A 1 104 ? -16.248 -17.971 11.462 1.00 62.09 104 ASP A O 1
ATOM 804 N N . GLU A 1 105 ? -16.141 -17.933 9.223 1.00 66.06 105 GLU A N 1
ATOM 805 C CA . GLU A 1 105 ? -14.672 -17.977 9.158 1.00 66.06 105 GLU A CA 1
ATOM 806 C C . GLU A 1 105 ? -14.036 -16.747 9.822 1.00 66.06 105 GLU A C 1
ATOM 808 O O . GLU A 1 105 ? -13.084 -16.882 10.588 1.00 66.06 105 GLU A O 1
ATOM 813 N N . MET A 1 106 ? -14.593 -15.549 9.607 1.00 62.09 106 MET A N 1
ATOM 814 C CA . MET A 1 106 ? -14.116 -14.331 10.264 1.00 62.09 106 MET A CA 1
ATOM 815 C C . MET A 1 106 ? -14.355 -14.368 11.777 1.00 62.09 106 MET A C 1
ATOM 817 O O . MET A 1 106 ? -13.493 -13.941 12.536 1.00 62.09 106 MET A O 1
ATOM 821 N N . ARG A 1 107 ? -15.483 -14.916 12.245 1.00 69.25 107 ARG A N 1
ATOM 822 C CA . ARG A 1 107 ? -15.739 -15.115 13.681 1.00 69.25 107 ARG A CA 1
ATOM 823 C C . ARG A 1 107 ? -14.755 -16.094 14.308 1.00 69.25 107 ARG A C 1
ATOM 825 O O . ARG A 1 107 ? -14.261 -15.815 15.397 1.00 69.25 107 ARG A O 1
ATOM 832 N N . VAL A 1 108 ? -14.447 -17.199 13.626 1.00 72.00 108 VAL A N 1
ATOM 833 C CA . VAL A 1 108 ? -13.422 -18.158 14.064 1.00 72.00 108 VAL A CA 1
ATOM 834 C C . VAL A 1 108 ? -12.054 -17.480 14.125 1.00 72.00 108 VAL A C 1
ATOM 836 O O . VAL A 1 108 ? -11.382 -17.589 15.145 1.00 72.00 108 VAL A O 1
ATOM 839 N N . LEU A 1 109 ? -11.681 -16.704 13.104 1.00 67.75 109 LEU A N 1
ATOM 840 C CA . LEU A 1 109 ? -10.438 -15.927 13.093 1.00 67.75 109 LEU A CA 1
ATOM 841 C C . LEU A 1 109 ? -10.400 -14.872 14.206 1.00 67.75 109 LEU A C 1
ATOM 843 O O . LEU A 1 109 ? -9.382 -14.731 14.873 1.00 67.75 109 LEU A O 1
ATOM 847 N N . CYS A 1 110 ? -11.492 -14.150 14.460 1.00 66.81 110 CYS A N 1
ATOM 848 C CA . CYS A 1 110 ? -11.576 -13.185 15.558 1.00 66.81 110 CYS A CA 1
ATOM 849 C C . CYS A 1 110 ? -11.446 -13.869 16.923 1.00 66.81 110 CYS A C 1
ATOM 851 O O . CYS A 1 110 ? -10.699 -13.379 17.766 1.00 66.81 110 CYS A O 1
ATOM 853 N N . ALA A 1 111 ? -12.108 -15.011 17.128 1.00 74.06 111 ALA A N 1
ATOM 854 C CA . ALA A 1 111 ? -11.986 -15.802 18.350 1.00 74.06 111 ALA A CA 1
ATOM 855 C C . ALA A 1 111 ? -10.565 -16.365 18.528 1.00 74.06 111 ALA A C 1
ATOM 857 O O . ALA A 1 111 ? -10.023 -16.350 19.631 1.00 74.06 111 ALA A O 1
ATOM 858 N N . GLU A 1 112 ? -9.927 -16.809 17.443 1.00 73.31 112 GLU A N 1
ATOM 859 C CA . GLU A 1 112 ? -8.537 -17.264 17.450 1.00 73.31 112 GLU A CA 1
ATOM 860 C C . GLU A 1 112 ? -7.573 -16.112 17.763 1.00 73.31 112 GLU A C 1
ATOM 862 O O . GLU A 1 112 ? -6.668 -16.273 18.579 1.00 73.31 112 GLU A O 1
ATOM 867 N N . ILE A 1 113 ? -7.799 -14.921 17.200 1.00 67.00 113 ILE A N 1
ATOM 868 C CA . ILE A 1 113 ? -7.016 -13.717 17.498 1.00 67.00 113 ILE A CA 1
ATOM 869 C C . ILE A 1 113 ? -7.234 -13.255 18.945 1.00 67.00 113 ILE A C 1
ATOM 871 O O . ILE A 1 113 ? -6.276 -12.839 19.597 1.00 67.00 113 ILE A O 1
ATOM 875 N N . GLU A 1 114 ? -8.453 -13.338 19.481 1.00 74.50 114 GLU A N 1
ATOM 876 C CA . GLU A 1 114 ? -8.719 -13.067 20.896 1.00 74.50 114 GLU A CA 1
ATOM 877 C C . GLU A 1 114 ? -8.026 -14.076 21.810 1.00 74.50 114 GLU A C 1
ATOM 879 O O . GLU A 1 114 ? -7.414 -13.672 22.797 1.00 74.50 114 GLU A O 1
ATOM 884 N N . GLU A 1 115 ? -8.048 -15.369 21.486 1.00 78.50 115 GLU A N 1
ATOM 885 C CA . GLU A 1 115 ? -7.304 -16.365 22.259 1.00 78.50 115 GLU A CA 1
ATOM 886 C C . GLU A 1 115 ? -5.791 -16.183 22.148 1.00 78.50 115 GLU A C 1
ATOM 888 O O . GLU A 1 115 ? -5.074 -16.320 23.142 1.00 78.50 115 GL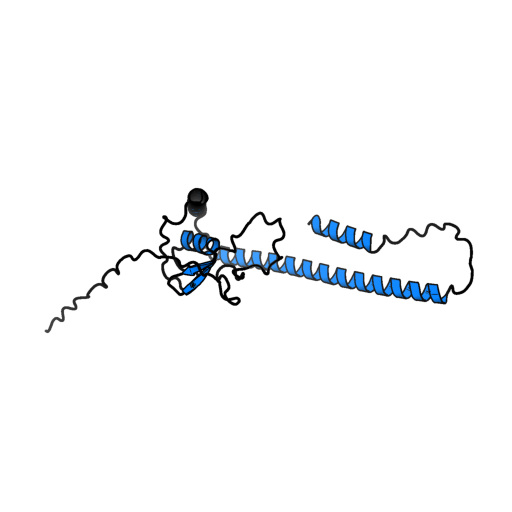U A O 1
ATOM 893 N N . LEU A 1 116 ? -5.284 -15.792 20.979 1.00 68.56 116 LEU A N 1
ATOM 894 C CA . LEU A 1 116 ? -3.892 -15.382 20.827 1.00 68.56 116 LEU A CA 1
ATOM 895 C C . LEU A 1 116 ? -3.584 -14.148 21.678 1.00 68.56 116 LEU A C 1
ATOM 897 O O . LEU A 1 116 ? -2.543 -14.130 22.322 1.00 68.56 116 LEU A O 1
ATOM 901 N N . ARG A 1 117 ? -4.484 -13.161 21.765 1.00 70.12 117 ARG A N 1
ATOM 902 C CA . ARG A 1 117 ? -4.344 -12.008 22.674 1.00 70.12 117 ARG A CA 1
ATOM 903 C C . ARG A 1 117 ? -4.411 -12.399 24.148 1.00 70.12 117 ARG A C 1
ATOM 905 O O . ARG A 1 117 ? -3.767 -11.750 24.958 1.00 70.12 117 ARG A O 1
ATOM 912 N N . LYS A 1 118 ? -5.159 -13.434 24.534 1.00 77.06 118 LYS A N 1
ATOM 913 C CA . LYS A 1 118 ? -5.167 -13.928 25.924 1.00 77.06 118 LYS A CA 1
ATOM 914 C C . LYS A 1 118 ? -3.872 -14.663 26.268 1.00 77.06 118 LYS A C 1
ATOM 916 O O . LYS A 1 118 ? -3.329 -14.461 27.350 1.00 77.06 118 LYS A O 1
ATOM 921 N N . ARG A 1 119 ? -3.351 -15.482 25.345 1.00 79.81 119 ARG A N 1
ATOM 922 C CA . ARG A 1 119 ? -2.055 -16.180 25.494 1.00 79.81 119 ARG A CA 1
ATOM 923 C C . ARG A 1 119 ? -0.862 -15.229 25.403 1.00 79.81 119 ARG A C 1
ATOM 925 O O . ARG A 1 119 ? 0.165 -15.455 26.036 1.00 79.81 119 ARG A O 1
ATOM 932 N N . HIS A 1 120 ? -1.013 -14.171 24.618 1.00 71.75 120 HIS A N 1
ATOM 933 C CA . HIS A 1 120 ? -0.044 -13.109 24.407 1.00 71.75 120 HIS A CA 1
ATOM 934 C C . HIS A 1 120 ? -0.732 -11.785 24.743 1.00 71.75 120 HIS A C 1
ATOM 936 O O . HIS A 1 120 ? -1.158 -11.090 23.812 1.00 71.75 120 HIS A O 1
ATOM 942 N N . PRO A 1 121 ? -0.894 -11.456 26.049 1.00 65.06 121 PRO A N 1
ATOM 943 C CA . PRO A 1 121 ? -1.524 -10.207 26.473 1.00 65.06 121 PRO A CA 1
ATOM 944 C C . PRO A 1 121 ? -0.949 -9.070 25.640 1.00 65.06 121 PRO A C 1
ATOM 946 O O . PRO A 1 121 ? 0.270 -9.079 25.422 1.00 65.06 121 PRO A O 1
ATOM 949 N N . PRO A 1 122 ? -1.798 -8.155 25.121 1.00 53.94 122 PRO A N 1
ATOM 950 C CA . PRO A 1 122 ? -1.367 -7.116 24.209 1.00 53.94 122 PRO A CA 1
ATOM 951 C C . PRO A 1 122 ? -0.133 -6.493 24.815 1.00 53.94 122 PRO A C 1
ATOM 953 O O . PRO A 1 122 ? -0.147 -5.952 25.927 1.00 53.94 122 PRO A O 1
ATOM 956 N N . VAL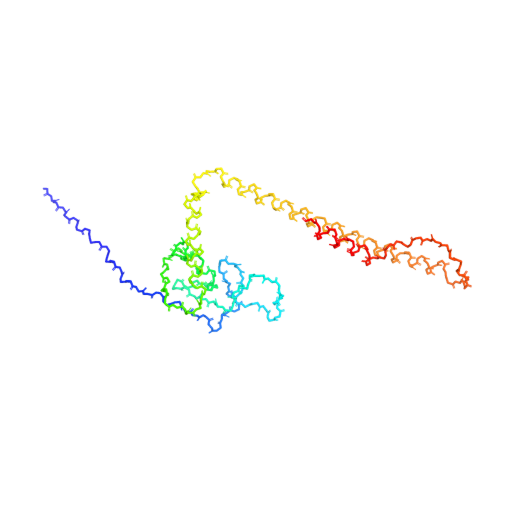 A 1 123 ? 0.956 -6.682 24.082 1.00 54.25 123 VAL A N 1
ATOM 957 C CA . VAL A 1 123 ? 2.281 -6.184 24.383 1.00 54.25 123 VAL A CA 1
ATOM 958 C C . VAL A 1 123 ? 2.201 -4.684 24.125 1.00 54.25 123 VAL A C 1
ATOM 960 O O . VAL A 1 123 ? 2.819 -4.179 23.216 1.00 54.25 123 VAL A O 1
ATOM 963 N N . GLU A 1 124 ? 1.307 -3.993 24.828 1.00 54.38 124 GLU A N 1
ATOM 964 C CA . GLU A 1 124 ? 1.070 -2.559 24.809 1.00 54.38 124 GLU A CA 1
ATOM 965 C C . GLU A 1 124 ? 1.414 -1.948 26.170 1.00 54.38 124 GLU A C 1
ATOM 967 O O . GLU A 1 124 ? 1.807 -0.784 26.244 1.00 54.38 124 GLU A O 1
ATOM 972 N N . GLN A 1 125 ? 1.430 -2.772 27.224 1.00 56.81 125 GLN A N 1
ATOM 973 C CA . GLN A 1 125 ? 1.734 -2.357 28.594 1.00 56.81 125 GLN A CA 1
ATOM 974 C C . GLN A 1 125 ? 3.234 -2.343 28.949 1.00 56.81 125 GLN A C 1
ATOM 976 O O . GLN A 1 125 ? 3.584 -1.852 30.016 1.00 56.81 125 GLN A O 1
ATOM 981 N N . HIS A 1 126 ? 4.135 -2.818 28.075 1.00 55.72 126 HIS A N 1
ATOM 982 C CA . HIS A 1 126 ? 5.581 -2.849 28.364 1.00 55.72 126 HIS A CA 1
ATOM 983 C C . HIS A 1 126 ? 6.358 -1.791 27.557 1.00 55.72 126 HIS A C 1
ATOM 985 O O . HIS A 1 126 ? 6.569 -1.981 26.371 1.00 55.72 126 HIS A O 1
ATOM 991 N N . PRO A 1 127 ? 6.856 -0.679 28.113 1.00 67.50 127 PRO A N 1
ATOM 992 C CA . PRO A 1 127 ? 7.516 0.377 27.318 1.00 67.50 127 PRO A CA 1
ATOM 993 C C . PRO A 1 127 ? 8.629 -0.120 26.360 1.00 67.50 127 PRO A C 1
ATOM 995 O O . PRO A 1 127 ? 8.876 0.483 25.315 1.00 67.50 127 PRO A O 1
ATOM 998 N N . GLU A 1 128 ? 9.237 -1.266 26.660 1.00 69.44 128 GLU A N 1
ATOM 999 C CA . GLU A 1 128 ? 10.253 -1.946 25.852 1.00 69.44 128 GLU A CA 1
ATOM 1000 C C . GLU A 1 128 ? 9.777 -2.443 24.476 1.00 69.44 128 GLU A C 1
ATOM 1002 O O . GLU A 1 128 ? 10.568 -2.479 23.532 1.00 69.44 128 GLU A O 1
ATOM 1007 N N . TRP A 1 129 ? 8.499 -2.786 24.294 1.00 69.56 129 TRP A N 1
ATOM 1008 C CA . TRP A 1 129 ? 8.034 -3.280 22.991 1.00 69.56 129 TRP A CA 1
ATOM 1009 C C . TRP A 1 129 ? 7.906 -2.170 21.954 1.00 69.56 129 TRP A C 1
ATOM 1011 O O . TRP A 1 129 ? 8.136 -2.412 20.769 1.00 69.56 129 TRP A O 1
ATOM 1021 N N . LYS A 1 130 ? 7.579 -0.942 22.386 1.00 69.25 130 LYS A N 1
ATOM 1022 C CA . LYS A 1 130 ? 7.549 0.227 21.497 1.00 69.25 130 LYS A CA 1
ATOM 1023 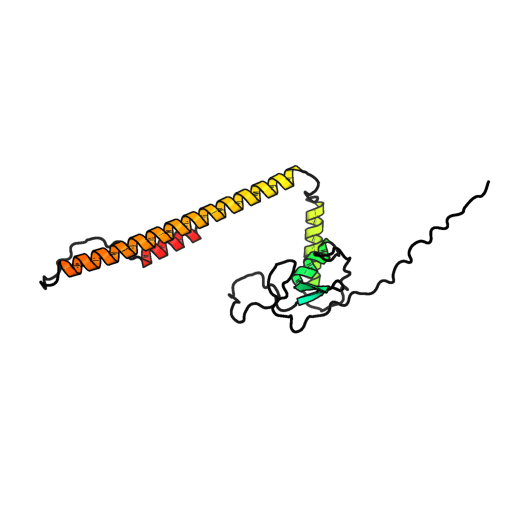C C . LYS A 1 130 ? 8.946 0.466 20.943 1.00 69.25 130 LYS A C 1
ATOM 1025 O O . LYS A 1 130 ? 9.106 0.661 19.741 1.00 69.25 130 LYS A O 1
ATOM 1030 N N . LEU A 1 131 ? 9.962 0.356 21.802 1.00 75.31 131 LEU A N 1
ATOM 1031 C CA . LEU A 1 131 ? 11.365 0.400 21.396 1.00 75.31 131 LEU A CA 1
ATOM 1032 C C . LEU A 1 131 ? 11.711 -0.754 20.449 1.00 75.31 131 LEU A C 1
ATOM 1034 O O . LEU A 1 131 ? 12.313 -0.510 19.408 1.00 75.31 131 LEU A O 1
ATOM 1038 N N . ALA A 1 132 ? 11.279 -1.984 20.736 1.00 70.50 132 ALA A N 1
ATOM 1039 C CA . ALA A 1 132 ? 11.508 -3.126 19.849 1.00 70.50 132 ALA A CA 1
ATOM 1040 C C . ALA A 1 132 ? 10.866 -2.937 18.459 1.00 70.50 132 ALA A C 1
ATOM 1042 O O . ALA A 1 132 ? 11.491 -3.246 17.443 1.00 70.50 132 ALA A O 1
ATOM 1043 N N . LEU A 1 133 ? 9.652 -2.380 18.391 1.00 72.06 133 LEU A N 1
ATOM 1044 C CA . LEU A 1 133 ? 8.963 -2.073 17.138 1.00 72.06 133 LEU A CA 1
ATOM 1045 C C . LEU A 1 133 ? 9.687 -0.969 16.357 1.00 72.06 133 LEU A C 1
ATOM 1047 O O . LEU A 1 133 ? 9.907 -1.123 15.157 1.00 72.06 133 LEU A O 1
ATOM 1051 N N . ILE A 1 134 ? 10.111 0.106 17.032 1.00 74.75 134 ILE A N 1
ATOM 1052 C CA . ILE A 1 134 ? 10.898 1.193 16.430 1.00 74.75 134 ILE A CA 1
ATOM 1053 C C . ILE A 1 134 ? 12.222 0.650 15.883 1.00 74.75 134 ILE A C 1
ATOM 1055 O O . ILE A 1 134 ? 12.566 0.916 14.732 1.00 74.75 134 ILE A O 1
ATOM 1059 N N . VAL A 1 135 ? 12.941 -0.163 16.662 1.00 82.88 135 VAL A N 1
ATOM 1060 C CA . VAL A 1 135 ? 14.205 -0.786 16.241 1.00 82.88 135 VAL A CA 1
ATOM 1061 C C . VAL A 1 135 ? 13.986 -1.696 15.037 1.00 82.88 135 VAL A C 1
ATOM 1063 O O . VAL A 1 135 ? 14.726 -1.601 14.056 1.00 82.88 135 VAL A O 1
ATOM 1066 N N . ARG A 1 136 ? 12.949 -2.540 15.060 1.00 82.25 136 ARG A N 1
ATOM 1067 C CA . ARG A 1 136 ? 12.621 -3.423 13.936 1.00 82.25 136 ARG A CA 1
ATOM 1068 C C . ARG A 1 136 ? 12.240 -2.626 12.690 1.00 82.25 136 ARG A C 1
ATOM 1070 O O . ARG A 1 136 ? 12.698 -2.952 11.597 1.00 82.25 136 ARG A O 1
ATOM 1077 N N . ARG A 1 137 ? 11.466 -1.547 12.835 1.00 81.44 137 A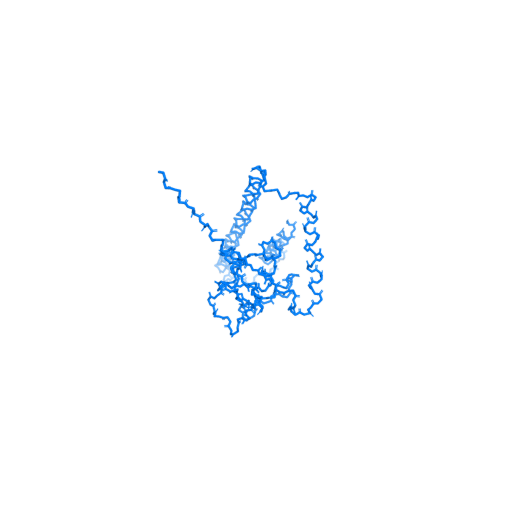RG A N 1
ATOM 1078 C CA . ARG A 1 137 ? 11.105 -0.659 11.723 1.00 81.44 137 ARG A CA 1
ATOM 1079 C C . ARG A 1 137 ? 12.333 0.050 11.149 1.00 81.44 137 ARG A C 1
ATOM 1081 O O . ARG A 1 137 ? 12.479 0.091 9.933 1.00 81.44 137 ARG A O 1
ATOM 1088 N N . ALA A 1 138 ? 13.251 0.510 11.997 1.00 81.81 138 ALA A N 1
ATOM 1089 C CA . ALA A 1 138 ? 14.520 1.102 11.576 1.00 81.81 138 ALA A CA 1
ATOM 1090 C C . ALA A 1 138 ? 15.441 0.089 10.869 1.00 81.81 138 ALA A C 1
ATOM 1092 O O . ALA A 1 138 ? 16.158 0.443 9.938 1.00 81.81 138 ALA A O 1
ATOM 1093 N N . GLN A 1 139 ? 15.432 -1.183 11.281 1.00 86.81 139 GLN A N 1
ATOM 1094 C CA . GLN A 1 139 ? 16.153 -2.254 10.582 1.00 86.81 139 GLN A CA 1
ATOM 1095 C C . GLN A 1 139 ? 15.565 -2.536 9.195 1.00 8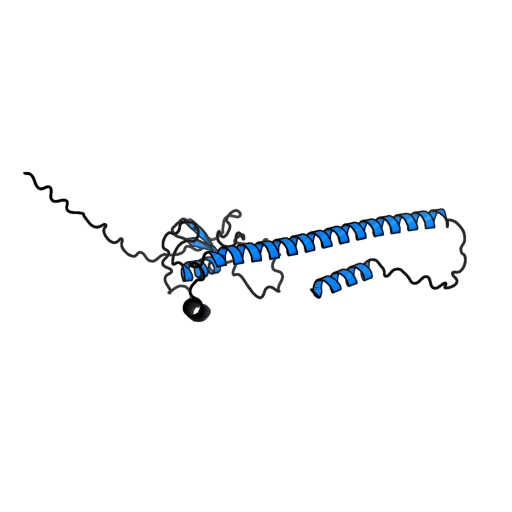6.81 139 GLN A C 1
ATOM 1097 O O . GLN A 1 139 ? 16.329 -2.663 8.242 1.00 86.81 139 GLN A O 1
ATOM 1102 N N . ILE A 1 140 ? 14.234 -2.600 9.074 1.00 80.25 140 ILE A N 1
ATOM 1103 C CA . ILE A 1 140 ? 13.551 -2.768 7.780 1.00 80.25 140 ILE A CA 1
ATOM 1104 C C . ILE A 1 140 ? 13.890 -1.597 6.858 1.00 80.25 140 ILE A C 1
ATOM 1106 O O . ILE A 1 140 ? 14.359 -1.819 5.749 1.00 80.25 140 ILE A O 1
ATOM 1110 N N . PHE A 1 141 ? 13.761 -0.364 7.352 1.00 82.44 141 PHE A N 1
ATOM 1111 C CA . PHE A 1 141 ? 14.066 0.834 6.574 1.00 82.44 141 PHE A CA 1
ATOM 1112 C C . PHE A 1 141 ? 15.526 0.872 6.098 1.00 82.44 141 PHE A C 1
ATOM 1114 O O . PHE A 1 141 ? 15.792 1.189 4.943 1.00 82.44 141 PHE A O 1
ATOM 1121 N N . ARG A 1 142 ? 16.489 0.499 6.958 1.00 84.38 142 ARG A N 1
ATOM 1122 C CA . ARG A 1 142 ? 17.902 0.389 6.552 1.00 84.38 142 ARG A CA 1
ATOM 1123 C C . ARG A 1 142 ? 18.103 -0.636 5.440 1.00 84.38 142 ARG A C 1
ATOM 1125 O O . ARG A 1 142 ? 18.812 -0.334 4.489 1.00 84.38 142 ARG A O 1
ATOM 1132 N N . ARG A 1 143 ? 17.457 -1.802 5.533 1.00 84.06 143 ARG A N 1
ATOM 1133 C CA . ARG A 1 143 ? 17.531 -2.837 4.494 1.00 84.06 143 ARG A CA 1
ATOM 1134 C C . ARG A 1 143 ? 16.948 -2.345 3.169 1.00 84.06 143 ARG A C 1
ATOM 1136 O O . ARG A 1 143 ? 17.599 -2.479 2.144 1.00 84.06 143 ARG A O 1
ATOM 1143 N N . GLU A 1 144 ? 15.768 -1.730 3.200 1.00 81.62 144 GLU A N 1
ATOM 1144 C CA . GLU A 1 144 ? 15.126 -1.161 2.006 1.00 81.62 144 GLU A CA 1
ATOM 1145 C C . GLU A 1 144 ? 16.002 -0.074 1.364 1.00 81.62 144 GLU A C 1
ATOM 1147 O O . GLU A 1 144 ? 16.168 -0.041 0.146 1.00 81.62 144 GLU A O 1
ATOM 1152 N N . HIS A 1 145 ? 16.621 0.786 2.175 1.00 88.88 145 HIS A N 1
ATOM 1153 C CA . HIS A 1 145 ? 17.539 1.814 1.691 1.00 88.88 145 HIS A CA 1
ATOM 1154 C C . HIS A 1 145 ? 18.830 1.217 1.101 1.00 88.88 145 HIS A C 1
ATOM 1156 O O . HIS A 1 145 ? 19.316 1.677 0.067 1.00 88.88 145 HIS A O 1
ATOM 1162 N N . GLU A 1 146 ? 19.394 0.177 1.722 1.00 87.62 146 GLU A N 1
ATOM 1163 C CA . GLU A 1 146 ? 20.539 -0.561 1.178 1.00 87.62 146 GLU A CA 1
ATOM 1164 C C . GLU A 1 146 ? 20.192 -1.206 -0.168 1.00 87.62 146 GLU A C 1
ATOM 1166 O O . GLU A 1 146 ? 20.933 -1.009 -1.133 1.00 87.62 146 GLU A O 1
ATOM 1171 N N . GLU A 1 147 ? 19.044 -1.876 -0.275 1.00 83.88 147 GLU A N 1
ATOM 1172 C CA . GLU A 1 147 ? 18.545 -2.469 -1.521 1.00 83.88 147 GLU A CA 1
ATOM 1173 C C . GLU A 1 147 ? 18.332 -1.411 -2.615 1.00 83.88 147 GLU A C 1
ATOM 1175 O O . GLU A 1 147 ? 18.766 -1.603 -3.753 1.00 83.88 147 GLU A O 1
ATOM 1180 N N . GLN A 1 148 ? 17.756 -0.250 -2.280 1.00 84.25 148 GLN A N 1
ATOM 1181 C CA . GLN A 1 148 ? 17.626 0.876 -3.213 1.00 84.25 148 GLN A CA 1
ATOM 1182 C C . GLN A 1 148 ? 18.991 1.423 -3.659 1.00 84.25 148 GLN A C 1
ATOM 1184 O O . GLN A 1 148 ? 19.179 1.748 -4.837 1.00 84.25 148 GLN A O 1
ATOM 1189 N N . SER A 1 149 ? 19.969 1.484 -2.751 1.00 92.06 149 SER A N 1
ATOM 1190 C CA . SER A 1 149 ? 21.336 1.912 -3.069 1.00 92.06 149 SER A CA 1
ATOM 1191 C C . SER A 1 149 ? 22.066 0.908 -3.970 1.00 92.06 149 SER A C 1
ATOM 1193 O O . SER A 1 149 ? 22.838 1.303 -4.844 1.00 92.06 149 SER A O 1
ATOM 1195 N N . GLU A 1 150 ? 21.840 -0.395 -3.772 1.00 88.62 150 GLU A N 1
ATOM 1196 C CA . GLU A 1 150 ? 22.391 -1.461 -4.613 1.00 88.62 150 GLU A CA 1
ATOM 1197 C C . GLU A 1 150 ? 21.748 -1.428 -6.003 1.00 88.62 150 GLU A C 1
ATOM 1199 O O . GLU A 1 150 ? 22.461 -1.483 -7.006 1.00 88.62 150 GLU A O 1
ATOM 1204 N N . ALA A 1 151 ? 20.426 -1.250 -6.076 1.00 82.06 151 ALA A N 1
ATOM 1205 C CA . ALA A 1 151 ? 19.702 -1.104 -7.335 1.00 82.06 151 ALA A CA 1
ATOM 1206 C C . ALA A 1 151 ? 20.181 0.121 -8.132 1.00 82.06 151 ALA A C 1
ATOM 1208 O O . ALA A 1 151 ? 20.409 0.023 -9.340 1.00 82.06 151 ALA A O 1
ATOM 1209 N N . SER A 1 152 ? 20.405 1.250 -7.454 1.00 89.25 152 SER A N 1
ATOM 1210 C CA . SER A 1 152 ? 20.934 2.476 -8.067 1.00 89.25 152 SER A CA 1
ATOM 1211 C C . SER A 1 152 ? 22.354 2.278 -8.601 1.00 89.25 152 SER A C 1
ATOM 1213 O O . SER A 1 152 ? 22.627 2.598 -9.757 1.00 89.25 152 SER A O 1
ATOM 1215 N N . ARG A 1 153 ? 23.244 1.658 -7.811 1.00 91.75 153 ARG A N 1
ATOM 1216 C CA . ARG A 1 153 ? 24.610 1.322 -8.252 1.00 91.75 153 ARG A CA 1
ATOM 1217 C C . ARG A 1 153 ? 24.614 0.402 -9.471 1.00 91.75 153 ARG A C 1
ATOM 1219 O O . ARG A 1 153 ? 25.363 0.638 -10.415 1.00 91.75 153 ARG A O 1
ATOM 1226 N N . PHE A 1 154 ? 23.754 -0.614 -9.478 1.00 87.75 154 PHE A N 1
ATOM 1227 C CA . PHE A 1 154 ? 23.623 -1.524 -10.614 1.00 87.75 154 PHE A CA 1
ATOM 1228 C C . PHE A 1 154 ? 23.118 -0.807 -11.876 1.00 87.75 154 PHE A C 1
ATOM 1230 O O . PHE A 1 154 ? 23.584 -1.084 -12.981 1.00 87.75 154 PHE A O 1
ATOM 1237 N N . HIS A 1 155 ? 22.193 0.144 -11.727 1.00 91.19 155 HIS A N 1
ATOM 1238 C CA . HIS A 1 155 ? 21.715 0.957 -12.841 1.00 91.19 155 HIS A CA 1
ATOM 1239 C C . HIS A 1 155 ? 22.825 1.837 -13.436 1.00 91.19 155 HIS A C 1
ATOM 1241 O O . HIS A 1 155 ? 22.998 1.861 -14.655 1.00 91.19 155 HIS A O 1
ATOM 1247 N N . GLU A 1 156 ? 23.625 2.501 -12.598 1.00 93.19 156 GLU A N 1
ATOM 1248 C CA . GLU A 1 156 ? 24.780 3.281 -13.062 1.00 93.19 156 GLU A CA 1
ATOM 1249 C C . GLU A 1 156 ? 25.819 2.418 -13.789 1.00 93.19 156 GLU A C 1
ATOM 1251 O O . GLU A 1 156 ? 26.364 2.832 -14.814 1.00 93.19 156 GLU A O 1
ATOM 1256 N N . GLU A 1 157 ? 26.085 1.208 -13.292 1.00 92.12 157 GLU A N 1
ATOM 1257 C CA . GLU A 1 157 ? 27.014 0.268 -13.923 1.00 92.12 157 GLU A CA 1
ATOM 1258 C C . GLU A 1 157 ? 26.530 -0.166 -15.316 1.00 92.12 157 GLU A C 1
ATOM 1260 O O . GLU A 1 157 ? 27.318 -0.195 -16.264 1.00 92.12 157 GLU A O 1
ATOM 1265 N N . LEU A 1 158 ? 25.225 -0.415 -15.477 1.00 91.50 158 LEU A N 1
ATOM 1266 C CA . LEU A 1 158 ? 24.623 -0.702 -16.783 1.00 91.50 158 LEU A CA 1
ATOM 1267 C C . LEU A 1 158 ? 24.775 0.466 -17.763 1.00 91.50 158 LEU A C 1
ATOM 1269 O O . LEU A 1 158 ? 25.126 0.245 -18.923 1.00 91.50 158 LEU A O 1
ATOM 1273 N N . LEU A 1 159 ? 24.549 1.701 -17.305 1.00 93.00 159 LEU A N 1
ATOM 1274 C CA . LEU A 1 159 ? 24.716 2.893 -18.140 1.00 93.00 159 LEU A CA 1
ATOM 1275 C C . LEU A 1 159 ? 26.175 3.071 -18.583 1.00 93.00 159 LEU A C 1
ATOM 1277 O O . LEU A 1 159 ? 26.427 3.360 -19.753 1.00 93.00 159 LEU A O 1
ATOM 1281 N N . ARG A 1 160 ? 27.144 2.850 -17.683 1.00 93.12 160 ARG A N 1
ATOM 1282 C CA . ARG A 1 160 ? 28.577 2.880 -18.031 1.00 93.12 160 ARG A CA 1
ATOM 1283 C C . ARG A 1 160 ? 28.922 1.822 -19.077 1.00 93.12 160 ARG A C 1
ATOM 1285 O O . ARG A 1 160 ? 29.536 2.156 -20.088 1.00 93.12 160 ARG A O 1
ATOM 1292 N N . ALA A 1 161 ? 28.457 0.586 -18.888 1.00 89.31 161 ALA A N 1
ATOM 1293 C CA . ALA A 1 161 ? 28.685 -0.499 -19.839 1.00 89.31 161 ALA A CA 1
ATOM 1294 C C . ALA A 1 161 ? 28.097 -0.197 -21.233 1.00 89.31 161 ALA A C 1
ATOM 1296 O O . ALA A 1 161 ? 28.714 -0.518 -22.248 1.00 89.31 161 ALA A O 1
ATOM 1297 N N . GLU A 1 162 ? 26.928 0.450 -21.309 1.00 94.38 162 GLU A N 1
ATOM 1298 C CA . GLU A 1 162 ? 26.338 0.863 -22.587 1.00 94.38 162 GLU A CA 1
ATOM 1299 C C . GLU A 1 162 ? 27.163 1.959 -23.284 1.00 94.38 162 GLU A C 1
ATOM 1301 O O . GLU A 1 162 ? 27.360 1.918 -24.504 1.00 94.38 162 GLU A O 1
ATOM 1306 N N . VAL A 1 163 ? 27.666 2.939 -22.528 1.00 96.06 163 VAL A N 1
ATOM 1307 C CA . VAL A 1 163 ? 28.543 3.991 -23.065 1.00 96.06 163 VAL A CA 1
ATOM 1308 C C . VAL A 1 163 ? 29.838 3.389 -23.613 1.00 96.06 163 VAL A C 1
ATOM 1310 O O . VAL A 1 163 ? 30.249 3.751 -24.721 1.00 96.06 163 VAL A O 1
ATOM 1313 N N . ASP A 1 164 ? 30.441 2.445 -22.892 1.00 91.25 164 ASP A N 1
ATOM 1314 C CA . ASP A 1 164 ? 31.659 1.757 -23.321 1.00 91.25 164 ASP A CA 1
ATOM 1315 C C . ASP A 1 164 ? 31.432 0.916 -24.588 1.00 91.25 164 ASP A C 1
ATOM 1317 O O . ASP A 1 164 ? 32.212 1.030 -25.535 1.00 91.25 164 ASP A O 1
ATOM 1321 N N . ASP A 1 165 ? 30.321 0.175 -24.687 1.00 90.25 165 ASP A N 1
ATOM 1322 C CA . ASP A 1 165 ? 29.939 -0.558 -25.907 1.00 90.25 165 ASP A CA 1
ATOM 1323 C C . ASP A 1 165 ? 29.757 0.388 -27.110 1.00 90.25 165 ASP A C 1
ATOM 1325 O O . ASP A 1 165 ? 30.256 0.133 -28.213 1.00 90.25 165 ASP A O 1
ATOM 1329 N N . ARG A 1 166 ? 29.100 1.541 -26.914 1.00 94.06 166 ARG A N 1
ATOM 1330 C CA . ARG A 1 166 ? 28.971 2.563 -27.967 1.00 94.06 166 ARG A CA 1
ATOM 1331 C C . ARG A 1 166 ? 30.331 3.130 -28.372 1.00 94.06 166 ARG A C 1
ATOM 1333 O O . ARG A 1 166 ? 30.555 3.369 -29.564 1.00 94.06 166 ARG A O 1
ATOM 1340 N N . ARG A 1 167 ? 31.231 3.362 -27.412 1.00 94.88 167 ARG A N 1
ATOM 1341 C CA . ARG A 1 167 ? 32.593 3.851 -27.663 1.00 94.88 167 ARG A CA 1
ATOM 1342 C C . ARG A 1 167 ? 33.405 2.824 -28.449 1.00 94.88 167 ARG A C 1
ATOM 1344 O O . ARG A 1 167 ? 34.007 3.194 -29.455 1.00 94.88 167 ARG A O 1
ATOM 1351 N N . GLU A 1 168 ? 33.360 1.552 -28.067 1.00 89.81 168 GLU A N 1
ATOM 1352 C CA . GLU A 1 168 ? 34.037 0.466 -28.778 1.00 89.81 168 GLU A CA 1
ATOM 1353 C C . GLU A 1 168 ? 33.520 0.334 -30.214 1.00 89.81 168 GLU A C 1
ATOM 1355 O O . GLU A 1 168 ? 34.309 0.315 -31.157 1.00 89.81 168 GLU A O 1
ATOM 1360 N N . LYS A 1 169 ? 32.198 0.364 -30.419 1.00 88.31 169 LYS A N 1
ATOM 1361 C CA . LYS A 1 169 ? 31.596 0.355 -31.763 1.00 88.31 169 LYS A CA 1
ATOM 1362 C C . LYS A 1 169 ? 32.062 1.528 -32.626 1.00 88.31 169 LYS A C 1
ATOM 1364 O O . LYS A 1 169 ? 32.243 1.363 -33.832 1.00 88.31 169 LYS A O 1
ATOM 1369 N N . ARG A 1 170 ? 32.262 2.718 -32.045 1.00 92.50 170 ARG A N 1
ATOM 1370 C CA . ARG A 1 170 ? 32.843 3.869 -32.764 1.00 92.50 170 ARG A CA 1
ATOM 1371 C C . ARG A 1 170 ? 34.307 3.619 -33.121 1.00 92.50 170 ARG A C 1
ATOM 1373 O O . ARG A 1 170 ? 34.678 3.853 -34.267 1.00 92.50 170 ARG A O 1
ATOM 1380 N N . LEU A 1 171 ? 35.109 3.102 -32.190 1.00 89.75 171 LEU A N 1
ATOM 1381 C CA . LEU A 1 171 ? 36.512 2.757 -32.445 1.00 89.75 171 LEU A CA 1
ATOM 1382 C C . LEU A 1 171 ? 36.645 1.682 -33.533 1.00 89.75 171 LEU A C 1
ATOM 1384 O O . LEU A 1 171 ? 37.456 1.842 -34.437 1.00 89.75 171 LEU A O 1
ATOM 1388 N N . GLN A 1 172 ? 35.804 0.644 -33.517 1.00 86.19 172 GLN A N 1
ATOM 1389 C CA . GLN A 1 172 ? 35.773 -0.393 -34.555 1.00 86.19 172 GLN A CA 1
ATOM 1390 C C . GLN A 1 172 ? 35.417 0.180 -35.935 1.00 86.19 172 GLN A C 1
ATOM 1392 O O . GLN A 1 172 ? 36.029 -0.196 -36.933 1.00 86.19 172 GLN A O 1
ATOM 1397 N N . LYS A 1 173 ? 34.463 1.122 -36.005 1.00 88.25 173 LYS A N 1
ATOM 1398 C CA . LYS A 1 173 ? 34.129 1.825 -37.256 1.00 88.25 173 LYS A CA 1
ATOM 1399 C C . LYS A 1 173 ? 35.304 2.651 -37.781 1.00 88.25 173 LYS A C 1
ATOM 1401 O O . LYS A 1 173 ? 35.564 2.621 -38.979 1.00 88.25 173 LYS A O 1
ATOM 1406 N N . LEU A 1 174 ? 36.018 3.352 -36.897 1.00 88.88 174 LEU A N 1
ATOM 1407 C CA . LEU A 1 174 ? 37.194 4.149 -37.262 1.00 88.88 174 LEU A CA 1
ATOM 1408 C C . LEU A 1 174 ? 38.385 3.273 -37.682 1.00 88.88 174 LEU A C 1
ATOM 1410 O O . LEU A 1 174 ? 39.097 3.619 -38.617 1.00 88.88 174 LEU A O 1
ATOM 1414 N N . ALA A 1 175 ? 38.576 2.122 -37.033 1.00 85.19 175 ALA A N 1
ATOM 1415 C CA . ALA A 1 175 ? 39.673 1.197 -37.313 1.00 85.19 175 ALA A CA 1
ATOM 1416 C C . ALA A 1 175 ? 39.467 0.334 -38.575 1.00 85.19 175 ALA A C 1
ATOM 1418 O O . ALA A 1 175 ? 40.411 -0.306 -39.034 1.00 85.19 175 ALA A O 1
ATOM 1419 N N . GLY A 1 176 ? 38.245 0.260 -39.118 1.00 65.12 176 GLY A N 1
ATOM 1420 C CA . GLY A 1 176 ? 37.828 -0.862 -39.967 1.00 65.12 176 GLY A CA 1
ATOM 1421 C C . GLY A 1 176 ? 37.032 -0.530 -41.227 1.00 65.12 176 GLY A C 1
ATOM 1422 O O . GLY A 1 176 ? 36.355 -1.416 -41.744 1.00 65.12 176 GLY A O 1
ATOM 1423 N N . GLY A 1 177 ? 37.132 0.687 -41.768 1.00 56.03 177 GLY A N 1
ATOM 1424 C CA . GLY A 1 177 ? 36.589 1.044 -43.091 1.00 56.03 177 GLY A CA 1
ATOM 1425 C C . GLY A 1 177 ? 37.198 0.282 -44.284 1.00 56.03 177 GLY A C 1
ATOM 1426 O O . GLY A 1 177 ? 36.783 0.488 -45.420 1.00 56.03 177 GLY A O 1
ATOM 1427 N N . GLY A 1 178 ? 38.150 -0.628 -44.069 1.00 53.97 178 GLY A N 1
ATOM 1428 C CA . GLY A 1 178 ? 38.739 -1.416 -45.143 1.00 53.97 178 GLY A CA 1
ATOM 1429 C C . GLY A 1 178 ? 39.546 -2.590 -44.618 1.00 53.97 178 GLY A C 1
ATOM 1430 O O . GLY A 1 178 ? 40.682 -2.435 -44.197 1.00 53.97 178 GLY A O 1
ATOM 1431 N N . THR A 1 179 ? 38.961 -3.781 -44.630 1.00 53.09 179 THR A N 1
ATOM 1432 C CA . THR A 1 179 ? 39.541 -4.990 -45.242 1.00 53.09 179 THR A CA 1
ATOM 1433 C C . THR A 1 179 ? 38.670 -6.177 -44.855 1.00 53.09 179 THR A C 1
ATOM 1435 O O . THR A 1 179 ? 38.537 -6.547 -43.692 1.00 53.09 179 THR A O 1
ATOM 1438 N N . LYS A 1 180 ? 38.069 -6.807 -45.867 1.00 57.25 180 LYS A N 1
ATOM 1439 C CA . LYS A 1 180 ? 37.424 -8.119 -45.772 1.00 57.25 180 LYS A CA 1
ATOM 1440 C C . LYS A 1 180 ? 38.489 -9.180 -45.447 1.00 57.25 180 LYS A C 1
ATOM 1442 O O . LYS A 1 180 ? 38.868 -9.961 -46.313 1.00 57.25 180 LYS A O 1
ATOM 1447 N N . ARG A 1 181 ? 39.039 -9.204 -44.232 1.00 53.84 181 ARG A N 1
ATOM 1448 C CA . ARG A 1 181 ? 39.970 -10.254 -43.804 1.00 53.84 181 ARG A CA 1
ATOM 1449 C C . ARG A 1 181 ? 39.163 -11.344 -43.101 1.00 53.84 181 ARG A C 1
ATOM 1451 O O . ARG A 1 181 ? 38.608 -11.116 -42.031 1.00 53.84 181 ARG A O 1
ATOM 1458 N N . LYS A 1 182 ? 39.050 -12.506 -43.763 1.00 55.59 182 LYS A N 1
ATOM 1459 C CA . LYS A 1 182 ? 38.462 -13.758 -43.249 1.00 55.59 182 LYS A CA 1
ATOM 1460 C C . LYS A 1 182 ? 38.855 -13.951 -41.776 1.00 55.59 182 LYS A C 1
ATOM 1462 O O . LYS A 1 182 ? 40.037 -14.112 -41.475 1.00 55.59 182 LYS A O 1
ATOM 1467 N N . LYS A 1 183 ? 37.864 -13.900 -40.880 1.00 51.62 183 LYS A N 1
ATOM 1468 C CA . LYS A 1 183 ? 38.009 -14.156 -39.441 1.00 51.62 183 LYS A CA 1
ATOM 1469 C C . LYS A 1 183 ? 38.588 -15.558 -39.236 1.00 51.62 183 LYS A C 1
ATOM 1471 O O . LYS A 1 183 ? 37.969 -16.538 -39.629 1.00 51.62 183 LYS A O 1
ATOM 1476 N N . ARG A 1 184 ? 39.770 -15.627 -38.623 1.00 50.12 184 ARG A N 1
ATOM 1477 C CA . ARG A 1 184 ? 40.212 -16.797 -37.861 1.00 50.12 184 ARG A CA 1
ATOM 1478 C C . ARG A 1 184 ? 39.571 -16.690 -36.484 1.00 50.12 184 ARG A C 1
ATOM 1480 O O . ARG A 1 184 ? 39.640 -15.629 -35.864 1.00 50.12 184 ARG A O 1
ATOM 1487 N N . ASP A 1 185 ? 38.964 -17.781 -36.047 1.00 53.38 185 ASP A N 1
ATOM 1488 C CA . ASP A 1 185 ? 38.366 -17.969 -34.731 1.00 53.38 185 ASP A CA 1
ATOM 1489 C C . ASP A 1 185 ? 39.429 -17.849 -33.634 1.00 53.38 185 ASP A C 1
ATOM 1491 O O . ASP A 1 185 ? 40.021 -18.829 -33.192 1.00 53.38 185 ASP A O 1
ATOM 1495 N N . VAL A 1 186 ? 39.714 -16.623 -33.201 1.00 52.12 186 VAL A N 1
ATOM 1496 C CA . VAL A 1 186 ? 40.427 -16.396 -31.946 1.00 52.12 186 VAL A CA 1
ATOM 1497 C C . VAL A 1 186 ? 39.369 -16.179 -30.880 1.00 52.12 186 VAL A C 1
ATOM 1499 O O . VAL A 1 186 ? 38.652 -15.180 -30.877 1.00 52.12 186 VAL A O 1
ATOM 1502 N N . LEU A 1 187 ? 39.281 -17.187 -30.017 1.00 50.59 187 LEU A N 1
ATOM 1503 C CA . LEU A 1 187 ? 38.504 -17.320 -28.788 1.00 50.59 187 LEU A CA 1
ATOM 1504 C C . LEU A 1 187 ? 38.706 -16.137 -27.821 1.00 50.59 187 LEU A C 1
ATOM 1506 O O . LEU A 1 187 ? 39.231 -16.294 -26.721 1.00 50.59 187 LEU A O 1
ATOM 1510 N N . LEU A 1 188 ? 38.252 -14.941 -28.183 1.00 50.41 188 LEU A N 1
ATOM 1511 C CA . LEU A 1 188 ? 37.926 -13.912 -27.205 1.00 50.41 188 LEU A CA 1
ATOM 1512 C C . LEU A 1 188 ? 36.582 -14.315 -26.609 1.00 50.41 188 LEU A C 1
ATOM 1514 O O . LEU A 1 188 ? 35.529 -14.087 -27.202 1.00 50.41 188 LEU A O 1
ATOM 1518 N N . LYS A 1 189 ? 36.647 -15.013 -25.467 1.00 50.38 189 LYS A N 1
ATOM 1519 C CA . LYS A 1 189 ? 35.483 -15.391 -24.659 1.00 50.38 189 LYS A CA 1
ATOM 1520 C C . LYS A 1 189 ? 34.594 -14.152 -24.521 1.00 50.38 189 LYS A C 1
ATOM 1522 O O . LYS A 1 189 ? 35.033 -13.181 -23.901 1.00 50.38 189 LYS A O 1
ATOM 1527 N N . PRO A 1 190 ? 33.395 -14.144 -25.123 1.00 50.81 190 PRO A N 1
ATOM 1528 C CA . PRO A 1 190 ? 32.586 -12.950 -25.147 1.00 50.81 190 PRO A CA 1
ATOM 1529 C C . PRO A 1 190 ? 32.195 -12.649 -23.710 1.00 50.81 190 PRO A C 1
ATOM 1531 O O . PRO A 1 190 ? 31.720 -13.529 -22.982 1.00 50.81 190 PRO A O 1
ATOM 1534 N N . TRP A 1 191 ? 32.400 -11.397 -23.312 1.00 51.69 191 TRP A N 1
ATOM 1535 C CA . TRP A 1 191 ? 31.645 -10.814 -22.221 1.00 51.69 191 TRP A CA 1
ATOM 1536 C C . TRP A 1 191 ? 30.197 -11.240 -22.420 1.00 51.69 191 TRP A C 1
ATOM 1538 O O . TRP A 1 191 ? 29.595 -10.985 -23.467 1.00 51.69 191 TRP A O 1
ATOM 1548 N N . ARG A 1 192 ? 29.701 -12.025 -21.461 1.00 56.09 192 ARG A N 1
ATOM 1549 C CA . ARG A 1 192 ? 28.322 -12.497 -21.418 1.00 56.09 192 ARG A CA 1
ATOM 1550 C C . ARG A 1 192 ? 27.458 -11.290 -21.762 1.00 56.09 192 ARG A C 1
ATOM 1552 O O . ARG A 1 192 ? 27.528 -10.297 -21.049 1.00 56.09 192 ARG A O 1
ATOM 1559 N N . SER A 1 193 ? 26.726 -11.359 -22.880 1.00 66.75 193 SER A N 1
ATOM 1560 C CA . SER A 1 193 ? 25.899 -10.259 -23.392 1.00 66.75 193 SER A CA 1
ATOM 1561 C C . SER A 1 193 ? 25.169 -9.535 -22.256 1.00 66.75 193 SER A C 1
ATOM 1563 O O . SER A 1 193 ? 24.797 -10.170 -21.265 1.00 66.75 193 SER A O 1
ATOM 1565 N N . VAL A 1 194 ? 24.899 -8.240 -22.405 1.00 62.31 194 VAL A N 1
ATOM 1566 C CA . VAL A 1 194 ? 24.144 -7.439 -21.419 1.00 62.31 194 VAL A CA 1
ATOM 1567 C C . VAL A 1 194 ? 22.888 -8.177 -20.918 1.00 62.31 194 VAL A C 1
ATOM 1569 O O . VAL A 1 194 ? 22.583 -8.155 -19.729 1.00 62.31 194 VAL A O 1
ATOM 1572 N N . LYS A 1 195 ? 22.227 -8.961 -21.786 1.00 64.31 195 LYS A N 1
ATOM 1573 C CA . LYS A 1 195 ? 21.097 -9.835 -21.421 1.00 64.31 195 LYS A CA 1
ATOM 1574 C C . LYS A 1 195 ? 21.442 -10.900 -20.374 1.00 64.31 195 LYS A C 1
ATOM 1576 O O . LYS A 1 195 ? 20.665 -11.128 -19.456 1.00 64.31 195 LYS A O 1
ATOM 1581 N N . SER A 1 196 ? 22.590 -11.556 -20.491 1.00 69.12 196 SER A N 1
ATOM 1582 C CA . SER A 1 196 ? 23.062 -12.548 -19.514 1.00 69.12 196 SER A CA 1
ATOM 1583 C C . SER A 1 196 ? 23.563 -11.927 -18.206 1.00 69.12 196 SER A C 1
ATOM 1585 O O . SER A 1 196 ? 23.406 -12.558 -17.164 1.00 69.12 196 SER A O 1
ATOM 1587 N N . ALA A 1 197 ? 24.104 -10.704 -18.231 1.00 67.06 197 ALA A N 1
ATOM 1588 C CA . ALA A 1 197 ? 24.414 -9.955 -17.009 1.00 67.06 197 ALA A CA 1
ATOM 1589 C C . ALA A 1 197 ? 23.128 -9.541 -16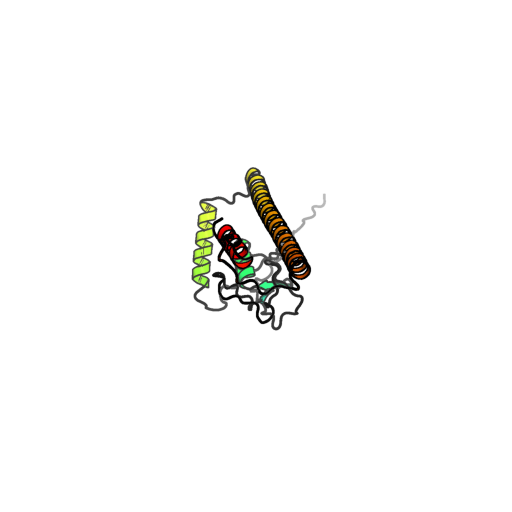.270 1.00 67.06 197 ALA A C 1
A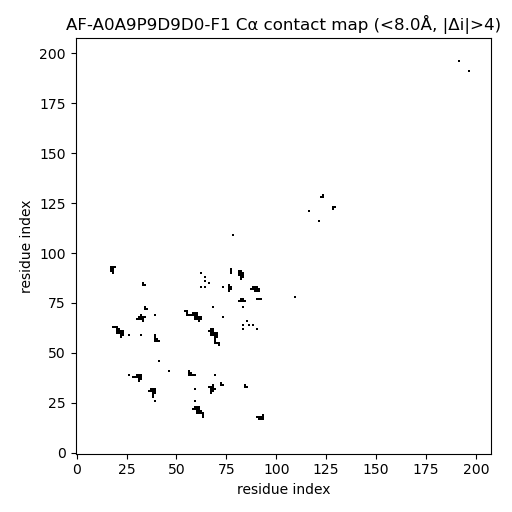TOM 1591 O O . ALA A 1 197 ? 23.005 -9.749 -15.064 1.00 67.06 197 ALA A O 1
ATOM 1592 N N . TRP A 1 198 ? 22.121 -9.068 -17.011 1.00 71.50 198 TRP A N 1
ATOM 1593 C CA . TRP A 1 198 ? 20.802 -8.730 -16.474 1.00 71.50 198 TRP A CA 1
ATOM 1594 C C . TRP A 1 198 ? 20.075 -9.954 -15.895 1.00 71.50 198 TRP A C 1
ATOM 1596 O O . TRP A 1 198 ? 19.584 -9.912 -14.768 1.00 71.50 198 TRP A O 1
ATOM 1606 N N . ALA A 1 199 ? 20.085 -11.085 -16.611 1.00 74.00 199 ALA A N 1
ATOM 1607 C CA . ALA A 1 199 ? 19.506 -12.341 -16.132 1.00 74.00 199 ALA A CA 1
ATOM 1608 C C . ALA A 1 199 ? 20.189 -12.856 -14.851 1.00 74.00 199 ALA A C 1
ATOM 1610 O O . ALA A 1 199 ? 19.513 -13.358 -13.953 1.00 74.00 199 ALA A O 1
ATOM 1611 N N . TRP A 1 200 ? 21.513 -12.703 -14.737 1.00 76.44 200 TRP A N 1
ATOM 1612 C CA . TRP A 1 200 ? 22.245 -13.049 -13.517 1.00 76.44 200 TRP A CA 1
ATOM 1613 C C . TRP A 1 200 ? 21.897 -12.114 -12.350 1.00 76.44 200 TRP A C 1
ATOM 1615 O O . TRP A 1 200 ? 21.662 -12.598 -11.243 1.00 76.44 200 TRP A O 1
ATOM 1625 N N . GLY A 1 201 ? 21.776 -10.805 -12.600 1.00 74.50 201 GLY A N 1
ATOM 1626 C CA . GLY A 1 201 ? 21.337 -9.824 -11.601 1.00 74.50 201 GLY A CA 1
ATOM 1627 C C . GLY A 1 201 ? 19.945 -10.135 -11.039 1.00 74.50 201 GLY A C 1
ATOM 1628 O O . GLY A 1 201 ? 19.773 -10.217 -9.823 1.00 74.50 201 GLY A O 1
ATOM 1629 N N . ILE A 1 202 ? 18.970 -10.426 -11.909 1.00 74.69 202 ILE A N 1
ATOM 1630 C CA . ILE A 1 202 ? 17.614 -10.832 -11.495 1.00 74.69 202 ILE A CA 1
ATOM 1631 C C . ILE A 1 202 ? 17.637 -12.148 -10.705 1.00 74.69 202 ILE A C 1
ATOM 1633 O O . ILE A 1 202 ? 16.956 -12.276 -9.686 1.00 74.69 202 ILE A O 1
ATOM 1637 N N . ALA A 1 203 ? 18.424 -13.134 -11.145 1.00 74.94 203 ALA A N 1
ATOM 1638 C CA . ALA A 1 203 ? 18.531 -14.420 -10.457 1.00 74.94 203 ALA A CA 1
ATOM 1639 C C . ALA A 1 203 ? 19.162 -14.296 -9.060 1.00 74.94 203 ALA A C 1
ATOM 1641 O O . ALA A 1 203 ? 18.797 -15.048 -8.157 1.00 74.94 203 ALA A O 1
ATOM 1642 N N . LYS A 1 204 ? 20.088 -13.349 -8.868 1.00 75.56 204 LYS A N 1
ATOM 1643 C CA . LYS A 1 204 ? 20.712 -13.069 -7.570 1.00 75.56 204 LYS A CA 1
ATOM 1644 C C . LYS A 1 204 ? 19.741 -12.374 -6.610 1.00 75.56 204 LYS A C 1
ATOM 1646 O O . LYS A 1 204 ? 19.715 -12.738 -5.440 1.00 75.56 204 LYS A O 1
ATOM 1651 N N . MET A 1 205 ? 18.912 -11.451 -7.108 1.00 70.94 205 MET A N 1
ATOM 1652 C CA . MET A 1 205 ? 17.887 -10.775 -6.300 1.00 70.94 205 MET A CA 1
ATOM 1653 C C . MET A 1 205 ? 16.771 -11.721 -5.832 1.00 70.94 205 MET A C 1
ATOM 1655 O O . MET A 1 205 ? 16.281 -11.567 -4.726 1.00 70.94 205 MET A O 1
ATOM 1659 N N . LYS A 1 206 ? 16.411 -12.750 -6.612 1.00 72.88 206 LYS A N 1
ATOM 1660 C CA . LYS A 1 206 ? 15.387 -13.744 -6.219 1.00 72.88 206 LYS A CA 1
ATOM 1661 C C . LYS A 1 206 ? 15.823 -14.760 -5.150 1.00 72.88 206 LYS A C 1
ATOM 1663 O O . LYS A 1 206 ? 14.990 -15.544 -4.710 1.00 72.88 206 LYS A O 1
ATOM 1668 N N . LYS A 1 207 ? 17.113 -14.827 -4.805 1.00 71.69 207 LYS A N 1
ATOM 1669 C CA . LYS A 1 207 ? 17.664 -15.810 -3.849 1.00 71.69 207 LYS A CA 1
ATOM 1670 C C . LYS A 1 207 ? 17.922 -15.241 -2.446 1.00 71.69 207 LYS A C 1
ATOM 1672 O O . LYS A 1 207 ? 18.369 -16.003 -1.592 1.00 71.69 207 LYS A O 1
ATOM 1677 N N . ARG A 1 208 ? 17.713 -13.940 -2.232 1.00 55.94 208 ARG A N 1
ATOM 1678 C CA . ARG A 1 208 ? 17.811 -13.269 -0.927 1.00 55.94 208 ARG A CA 1
ATOM 1679 C C . ARG A 1 208 ? 16.415 -13.036 -0.368 1.00 55.94 208 ARG A C 1
ATOM 1681 O O . ARG A 1 208 ? 16.298 -13.092 0.872 1.00 55.94 208 ARG A O 1
#

Nearest PDB structures (foldseek):
  5d0i-assembly1_A  TM=7.174E-01  e=1.039E-02  Homo sapiens
  1x4j-assembly1_A  TM=5.711E-01  e=5.672E-03  Homo sapiens
  2lgv-assembly1_A  TM=5.015E-01  e=3.422E-01  Homo sapiens
  2kre-assembly1_A  TM=4.734E-01  e=1.003E+00  Homo sapiens

Mean predicted aligned error: 17.1 Å